Protein AF-A0AAE3GHF3-F1 (afdb_monomer)

Radius of gyration: 21.26 Å; Cα contacts (8 Å, |Δi|>4): 249; chains: 1; bounding box: 45×32×78 Å

Secondary structure (DSSP, 8-state):
--TTTHHHHHHHHHHHHHHHHHHHHHHHHHHHHHHHHHHHHHHTS-EE-SSSS-EE----S-HHHHHHHHHHHHHHHHHT-PEESSTTTPEEPHHHHHHHHHHHHHHHHHHHHHHHHHHHHHH--GGG-SSGGGTTHHHHHHHHTHHHHHHHHHHHHHHHTTTTSBHHHHHHHHHHHHHHHHHHHHHHIIIIIHHHHHSPP-

Structure (mmCIF, N/CA/C/O backbone):
data_AF-A0AAE3GHF3-F1
#
_entry.id   AF-A0AAE3GHF3-F1
#
loop_
_atom_site.group_PDB
_atom_site.id
_atom_site.type_symbol
_atom_site.label_atom_id
_atom_site.label_alt_id
_atom_site.label_comp_id
_atom_site.label_asym_id
_atom_site.label_entity_id
_atom_site.label_seq_id
_atom_site.pdbx_PDB_ins_code
_atom_site.Cartn_x
_atom_site.Cartn_y
_atom_site.Cartn_z
_atom_site.occupancy
_atom_site.B_iso_or_equiv
_atom_site.auth_seq_id
_atom_site.auth_comp_id
_atom_site.auth_asym_id
_atom_site.auth_atom_id
_atom_site.pdbx_PDB_model_num
ATOM 1 N N . MET A 1 1 ? -22.551 18.401 48.969 1.00 53.94 1 MET A N 1
ATOM 2 C CA . MET A 1 1 ? -22.111 17.123 48.355 1.00 53.94 1 MET A CA 1
ATOM 3 C C . MET A 1 1 ? -21.958 17.214 46.821 1.00 53.94 1 MET A C 1
ATOM 5 O O . MET A 1 1 ? -22.184 16.231 46.135 1.00 53.94 1 MET A O 1
ATOM 9 N N . ALA A 1 2 ? -21.522 18.354 46.259 1.00 55.44 2 ALA A N 1
ATOM 10 C CA . ALA A 1 2 ? -21.404 18.545 44.799 1.00 55.44 2 ALA A CA 1
ATOM 11 C C . ALA A 1 2 ? -19.957 18.475 44.251 1.00 55.44 2 ALA A C 1
ATOM 13 O O . ALA A 1 2 ? -19.754 18.500 43.043 1.00 55.44 2 ALA A O 1
ATOM 14 N N . ALA A 1 3 ? -18.943 18.355 45.116 1.00 54.97 3 ALA A N 1
ATOM 15 C CA . ALA A 1 3 ? -17.532 18.400 44.709 1.00 54.97 3 ALA A CA 1
ATOM 16 C C . ALA A 1 3 ? -16.982 17.066 44.158 1.00 54.97 3 ALA A C 1
ATOM 18 O O . ALA A 1 3 ? -15.931 17.044 43.529 1.00 54.97 3 ALA A O 1
ATOM 19 N N . GLN A 1 4 ? -17.688 15.947 44.358 1.00 54.38 4 GLN A N 1
ATOM 20 C CA . GLN A 1 4 ? -17.174 14.614 44.012 1.00 54.38 4 GLN A CA 1
ATOM 21 C C . GLN A 1 4 ? -17.437 14.210 42.547 1.00 54.38 4 GLN A C 1
ATOM 23 O O . GLN A 1 4 ? -16.812 13.282 42.043 1.00 54.38 4 GLN A O 1
ATOM 28 N N . ALA A 1 5 ? -18.305 14.937 41.832 1.00 56.41 5 ALA A N 1
ATOM 29 C CA . ALA A 1 5 ? -18.618 14.668 40.426 1.00 56.41 5 ALA A CA 1
ATOM 30 C C . ALA A 1 5 ? -17.627 15.313 39.434 1.00 56.41 5 ALA A C 1
ATOM 32 O O . ALA A 1 5 ? -17.474 14.819 38.318 1.00 56.41 5 ALA A O 1
ATOM 33 N N . SER A 1 6 ? -16.913 16.381 39.821 1.00 58.34 6 SER A N 1
ATOM 34 C CA . SER A 1 6 ? -16.031 17.114 38.893 1.00 58.34 6 SER A CA 1
ATOM 35 C C . SER A 1 6 ? -14.744 16.342 38.562 1.00 58.34 6 SER A C 1
ATOM 37 O O . SER A 1 6 ? -14.285 16.372 37.423 1.00 58.34 6 SER A O 1
ATOM 39 N N . GLY A 1 7 ? -14.201 15.576 39.515 1.00 63.84 7 GLY A N 1
ATOM 40 C CA . GLY A 1 7 ? -12.946 14.842 39.319 1.00 63.84 7 GLY A CA 1
ATOM 41 C C . GLY A 1 7 ? -13.041 13.687 38.316 1.00 63.84 7 GLY A C 1
ATOM 42 O O . GLY A 1 7 ? -12.056 13.359 37.658 1.00 63.84 7 GLY A O 1
ATOM 43 N N . HIS A 1 8 ? -14.220 13.079 38.146 1.00 65.31 8 HIS A N 1
ATOM 44 C CA . HIS A 1 8 ? -14.377 11.922 37.258 1.00 65.31 8 HIS A CA 1
ATOM 45 C C . HIS A 1 8 ? -14.403 12.323 35.771 1.00 65.31 8 HIS A C 1
ATOM 47 O O . HIS A 1 8 ? -13.855 11.616 34.925 1.00 65.31 8 HIS A O 1
ATOM 53 N N . HIS A 1 9 ? -14.953 13.499 35.451 1.00 68.75 9 HIS A N 1
ATOM 54 C CA . HIS A 1 9 ? -14.973 14.032 34.085 1.00 68.75 9 HIS A CA 1
ATOM 55 C C . HIS A 1 9 ? -13.573 14.415 33.573 1.00 68.75 9 HIS A C 1
ATOM 57 O O . HIS A 1 9 ? -13.264 14.182 32.400 1.00 68.75 9 HIS A O 1
ATOM 63 N N . ASP A 1 10 ? -12.702 14.919 34.449 1.00 76.56 10 ASP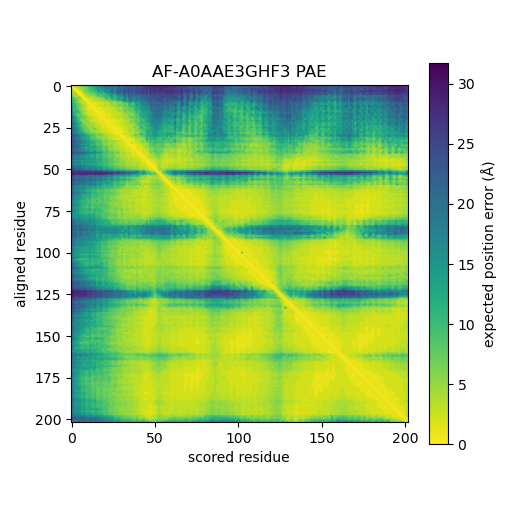 A N 1
ATOM 64 C CA . ASP A 1 10 ? -11.327 15.294 34.096 1.00 76.56 10 ASP A CA 1
ATOM 65 C C . ASP A 1 10 ? -10.415 14.092 33.836 1.00 76.56 10 ASP A C 1
ATOM 67 O O . ASP A 1 10 ? -9.532 14.139 32.976 1.00 76.56 10 ASP A O 1
ATOM 71 N N . VAL A 1 11 ? -10.629 12.982 34.542 1.00 76.88 11 VAL A N 1
ATOM 72 C CA . VAL A 1 11 ? -9.850 11.755 34.326 1.00 76.88 11 VAL A CA 1
ATOM 73 C C . VAL A 1 11 ? -10.224 11.113 32.988 1.00 76.88 11 VAL A C 1
ATOM 75 O O . VAL A 1 11 ? -9.344 10.752 32.203 1.00 76.88 11 VAL A O 1
ATOM 78 N N . VAL A 1 12 ? -11.520 11.042 32.672 1.00 74.94 12 VAL A N 1
ATOM 79 C CA . VAL A 1 12 ? -12.013 10.470 31.409 1.00 74.94 12 VAL A CA 1
ATOM 80 C C . VAL A 1 12 ? -11.554 11.294 30.199 1.00 74.94 12 VAL A C 1
ATOM 82 O O . VAL A 1 12 ? -11.167 10.722 29.176 1.00 74.94 12 VAL A O 1
ATOM 85 N N . SER A 1 13 ? -11.533 12.627 30.302 1.00 76.12 13 SER A N 1
ATOM 86 C CA . SER A 1 13 ? -11.075 13.501 29.214 1.00 76.12 13 SER A CA 1
ATOM 87 C C . SER A 1 13 ? -9.567 13.368 28.953 1.00 76.12 13 SER A C 1
ATOM 89 O O . SER A 1 13 ? -9.154 13.264 27.792 1.00 76.12 13 SER A O 1
ATOM 91 N N . LYS A 1 14 ? -8.743 13.272 30.007 1.00 80.94 14 LYS A N 1
ATOM 92 C CA . LYS A 1 14 ? -7.293 13.040 29.896 1.00 80.94 14 LYS A CA 1
ATOM 93 C C . LYS A 1 14 ? -6.974 11.688 29.266 1.00 80.94 14 LYS A C 1
ATOM 95 O O . LYS A 1 14 ? -6.175 11.642 28.334 1.00 80.94 14 LYS A O 1
ATOM 100 N N . ILE A 1 15 ? -7.637 10.613 29.700 1.00 78.38 15 ILE A N 1
ATOM 101 C CA . ILE A 1 15 ? -7.447 9.267 29.131 1.00 78.38 15 ILE A CA 1
ATOM 102 C C . ILE A 1 15 ? -7.780 9.264 27.637 1.00 78.38 15 ILE A C 1
ATOM 104 O O . ILE A 1 15 ? -7.015 8.742 26.826 1.00 78.38 15 ILE A O 1
ATOM 108 N N . ARG A 1 16 ? -8.884 9.907 27.243 1.00 74.25 16 ARG A N 1
ATOM 109 C CA . ARG A 1 16 ? -9.307 9.981 25.840 1.00 74.25 16 ARG A CA 1
ATOM 110 C C . ARG A 1 16 ? -8.329 10.783 24.977 1.00 74.25 16 ARG A C 1
ATOM 112 O O . ARG A 1 16 ? -8.068 10.398 23.839 1.00 74.25 16 ARG A O 1
ATOM 119 N N . ARG A 1 17 ? -7.753 11.860 25.521 1.00 76.69 17 ARG A N 1
ATOM 120 C CA . ARG A 1 17 ? -6.735 12.676 24.842 1.00 76.69 17 ARG A CA 1
ATOM 121 C C . ARG A 1 17 ? -5.426 11.908 24.656 1.00 76.69 17 ARG A C 1
ATOM 123 O O . ARG A 1 17 ? -4.886 11.911 23.556 1.00 76.69 17 ARG A O 1
ATOM 130 N N . VAL A 1 18 ? -4.959 11.210 25.693 1.00 76.62 18 VAL A N 1
ATOM 131 C CA . VAL A 1 18 ? -3.749 10.374 25.631 1.00 76.62 18 VAL A CA 1
ATOM 132 C C . VAL A 1 18 ? -3.930 9.231 24.638 1.00 76.62 18 VAL A C 1
ATOM 134 O O . VAL A 1 18 ? -3.071 9.040 23.785 1.00 76.62 18 VAL A O 1
ATOM 137 N N . ALA A 1 19 ? -5.071 8.536 24.670 1.00 70.25 19 ALA A N 1
ATOM 138 C CA . ALA A 1 19 ? -5.389 7.490 23.702 1.00 70.25 19 ALA A CA 1
ATOM 139 C C . ALA A 1 19 ? -5.415 8.028 22.260 1.00 70.25 19 ALA A C 1
ATOM 141 O O . ALA A 1 19 ? -4.881 7.385 21.363 1.00 70.25 19 ALA A O 1
ATOM 142 N N . GLY A 1 20 ? -5.970 9.224 22.036 1.00 65.56 20 GLY A N 1
ATOM 143 C CA . GLY A 1 20 ? -5.960 9.878 20.725 1.00 65.56 20 GLY A CA 1
ATOM 144 C C . GLY A 1 20 ? -4.551 10.199 20.218 1.00 65.56 20 GLY A C 1
ATOM 145 O O . GLY A 1 20 ? -4.243 9.916 19.063 1.00 65.56 20 GLY A O 1
ATOM 146 N N . VAL A 1 21 ? -3.678 10.731 21.081 1.00 72.06 21 VAL A N 1
ATOM 147 C CA . VAL A 1 21 ? -2.271 11.012 20.740 1.00 72.06 21 VAL A CA 1
ATOM 148 C C . VAL A 1 21 ? -1.509 9.721 20.450 1.00 72.06 21 VAL A C 1
ATOM 150 O O . VAL A 1 21 ? -0.807 9.650 19.449 1.00 72.06 21 VAL A O 1
ATOM 153 N N . LEU A 1 22 ? -1.686 8.683 21.269 1.00 69.38 22 LEU A N 1
ATOM 154 C CA . LEU A 1 22 ? -1.046 7.380 21.071 1.00 69.38 22 LEU A CA 1
ATOM 155 C C . LEU A 1 22 ? -1.469 6.740 19.751 1.00 69.38 22 LEU A C 1
ATOM 157 O O . LEU A 1 22 ? -0.625 6.272 18.998 1.00 69.38 22 LEU A O 1
ATOM 161 N N . VAL A 1 23 ? -2.761 6.778 19.433 1.00 65.06 23 VAL A N 1
ATOM 162 C CA . VAL A 1 23 ? -3.279 6.296 18.150 1.00 65.06 23 VAL A CA 1
ATOM 163 C C . VAL A 1 23 ? -2.735 7.126 16.985 1.00 65.06 23 VAL A C 1
ATOM 165 O O . VAL A 1 23 ? -2.374 6.556 15.962 1.00 65.06 23 VAL A O 1
ATOM 168 N N . GLY A 1 24 ? -2.624 8.449 17.136 1.00 60.19 24 GLY A N 1
ATOM 169 C CA . GLY A 1 24 ? -2.013 9.324 16.133 1.00 60.19 24 GLY A CA 1
ATOM 170 C C . GLY A 1 24 ? -0.534 9.007 15.895 1.00 60.19 24 GLY A C 1
ATOM 171 O O . GLY A 1 24 ? -0.109 8.895 14.751 1.00 60.19 24 GLY A O 1
ATOM 172 N N . VAL A 1 25 ? 0.240 8.784 16.959 1.00 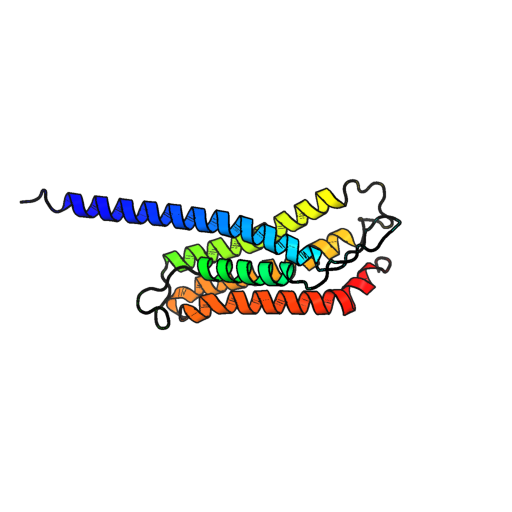68.00 25 VAL A N 1
ATOM 173 C CA . VAL A 1 25 ? 1.651 8.378 16.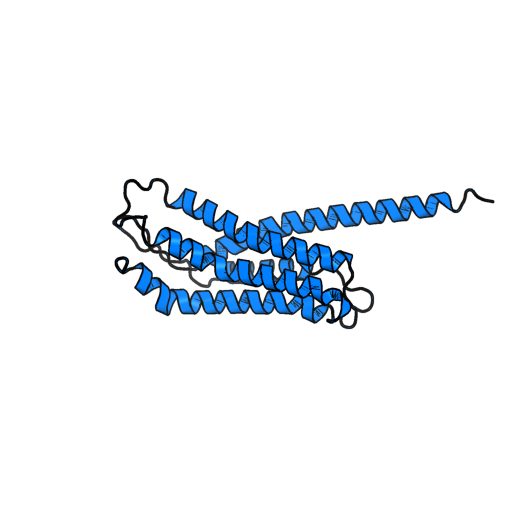871 1.00 68.00 25 VAL A CA 1
ATOM 174 C C . VAL A 1 25 ? 1.779 6.992 16.245 1.00 68.00 25 VAL A C 1
ATOM 176 O O . VAL A 1 25 ? 2.592 6.815 15.347 1.00 68.00 25 VAL A O 1
ATOM 179 N N . ILE A 1 26 ? 0.952 6.025 16.649 1.00 64.62 26 ILE A N 1
ATOM 180 C CA . ILE A 1 26 ? 0.922 4.683 16.049 1.00 64.62 26 ILE A CA 1
ATOM 181 C C . ILE A 1 26 ? 0.549 4.764 14.568 1.00 64.62 26 ILE A C 1
ATOM 183 O O . ILE A 1 26 ? 1.126 4.039 13.766 1.00 64.62 26 ILE A O 1
ATOM 187 N N . ALA A 1 27 ? -0.360 5.662 14.183 1.00 62.00 27 ALA A N 1
ATOM 188 C CA . ALA A 1 27 ? -0.676 5.904 12.784 1.00 62.00 27 ALA A CA 1
ATOM 189 C C . ALA A 1 27 ? 0.539 6.478 12.043 1.00 62.00 27 ALA A C 1
ATOM 191 O O . ALA A 1 27 ? 0.936 5.911 11.038 1.00 62.00 27 ALA A O 1
ATOM 192 N N . VAL A 1 28 ? 1.189 7.533 12.546 1.00 66.62 28 VAL A N 1
ATOM 193 C CA . VAL A 1 28 ? 2.374 8.141 11.905 1.00 66.62 28 VAL A CA 1
ATOM 194 C C . VAL A 1 28 ? 3.540 7.151 11.795 1.00 66.62 28 VAL A C 1
ATOM 196 O O . VAL A 1 28 ? 4.146 7.024 10.733 1.00 66.62 28 VAL A O 1
ATOM 199 N N . VAL A 1 29 ? 3.831 6.405 12.860 1.00 70.12 29 VAL A N 1
ATOM 200 C CA . VAL A 1 29 ? 4.866 5.361 12.864 1.00 70.12 29 VAL A CA 1
ATOM 201 C C . VAL A 1 29 ? 4.473 4.222 11.927 1.00 70.12 29 VAL A C 1
ATOM 203 O O . VAL A 1 29 ? 5.284 3.792 11.112 1.00 70.12 29 VAL A O 1
ATOM 206 N N . GLY A 1 30 ? 3.217 3.780 11.972 1.00 65.62 30 GLY A N 1
ATOM 207 C CA . GLY A 1 30 ? 2.669 2.780 11.061 1.00 65.62 30 GLY A CA 1
ATOM 208 C C . GLY A 1 30 ? 2.760 3.210 9.597 1.00 65.62 30 GLY A C 1
ATOM 209 O O . GLY A 1 30 ? 3.026 2.381 8.735 1.00 65.62 30 GLY A O 1
ATOM 210 N N . LEU A 1 31 ? 2.626 4.503 9.312 1.00 65.06 31 LEU A N 1
ATOM 211 C CA . LEU A 1 31 ? 2.738 5.080 7.974 1.00 65.06 31 LEU A CA 1
ATOM 212 C C . LEU A 1 31 ? 4.181 5.165 7.476 1.00 65.06 31 LEU A C 1
ATOM 214 O O . LEU A 1 31 ? 4.440 4.851 6.317 1.00 65.06 31 LEU A O 1
ATOM 218 N N . LEU A 1 32 ? 5.136 5.499 8.345 1.00 69.94 32 LEU A N 1
ATOM 219 C CA . LEU A 1 32 ? 6.562 5.389 8.017 1.00 69.94 32 LEU A CA 1
ATOM 220 C C . LEU A 1 32 ? 6.949 3.937 7.720 1.00 69.94 32 LEU A C 1
ATOM 222 O O . LEU A 1 32 ? 7.642 3.652 6.744 1.00 69.94 32 LEU A O 1
ATOM 226 N N . VAL A 1 33 ? 6.438 3.010 8.528 1.00 72.88 33 VAL A N 1
ATOM 227 C CA . VAL A 1 33 ? 6.622 1.571 8.340 1.00 72.88 33 VAL A CA 1
ATOM 228 C C . VAL A 1 33 ? 5.969 1.090 7.037 1.00 72.88 33 VAL A C 1
ATOM 230 O O . VAL A 1 33 ? 6.590 0.327 6.301 1.00 72.88 33 VAL A O 1
ATOM 233 N N . PHE A 1 34 ? 4.768 1.576 6.704 1.00 71.00 34 PHE A N 1
ATOM 234 C CA . PHE A 1 34 ? 4.101 1.323 5.421 1.00 71.00 34 PHE A CA 1
ATOM 235 C C . PHE A 1 34 ? 4.967 1.797 4.252 1.00 71.00 34 PHE A C 1
ATOM 237 O O . PHE A 1 34 ? 5.092 1.110 3.245 1.00 71.00 34 PHE A O 1
ATOM 244 N N . GLY A 1 35 ? 5.610 2.952 4.398 1.00 71.12 35 GLY A N 1
ATOM 245 C CA . GLY A 1 35 ? 6.535 3.479 3.412 1.00 71.12 35 GLY A CA 1
ATOM 246 C C . GLY A 1 35 ? 7.740 2.622 3.142 1.00 71.12 35 GLY A C 1
ATOM 247 O O . GLY A 1 35 ? 8.000 2.282 1.994 1.00 71.12 35 GLY A O 1
ATOM 248 N N . LEU A 1 36 ? 8.452 2.262 4.202 1.00 74.19 36 LEU A N 1
ATOM 249 C CA . LEU A 1 36 ? 9.617 1.389 4.113 1.00 74.19 36 LEU A CA 1
ATOM 250 C C . LEU A 1 36 ? 9.243 0.020 3.542 1.00 74.19 36 LEU A C 1
ATOM 252 O O . LEU A 1 36 ? 9.970 -0.526 2.716 1.00 74.19 36 LEU A O 1
ATOM 256 N N . ALA A 1 37 ? 8.081 -0.507 3.925 1.00 72.56 37 ALA A N 1
ATOM 257 C CA . ALA A 1 37 ? 7.572 -1.742 3.360 1.00 72.56 37 ALA A CA 1
ATOM 258 C C . ALA A 1 37 ? 7.212 -1.591 1.875 1.00 72.56 37 ALA A C 1
ATOM 260 O O . ALA A 1 37 ? 7.597 -2.434 1.076 1.00 72.56 37 ALA A O 1
ATOM 261 N N . SER A 1 38 ? 6.547 -0.501 1.482 1.00 72.88 38 SER A N 1
ATOM 262 C CA . SER A 1 38 ? 6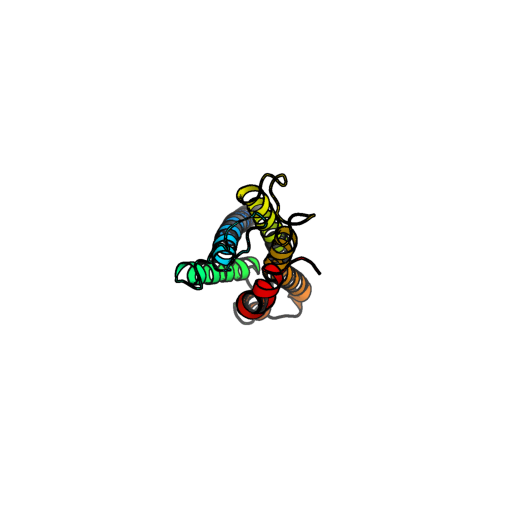.232 -0.183 0.082 1.00 72.88 38 SER A CA 1
ATOM 263 C C . SER A 1 38 ? 7.496 -0.066 -0.773 1.00 72.88 38 SER A C 1
ATOM 265 O O . SER A 1 38 ? 7.547 -0.602 -1.875 1.00 72.88 38 SER A O 1
ATOM 267 N N . LEU A 1 39 ? 8.557 0.536 -0.232 1.00 78.19 39 LEU A N 1
ATOM 268 C CA . LEU A 1 39 ? 9.871 0.582 -0.871 1.00 78.19 39 LEU A CA 1
ATOM 269 C C . LEU A 1 39 ? 10.454 -0.819 -1.098 1.00 78.19 39 LEU A C 1
ATOM 271 O O . LEU A 1 39 ? 10.874 -1.125 -2.212 1.00 78.19 39 LEU A O 1
ATOM 275 N N . GLY A 1 40 ? 10.422 -1.684 -0.079 1.00 78.75 40 GLY A N 1
ATOM 276 C CA . GLY A 1 40 ? 10.857 -3.081 -0.206 1.00 78.75 40 GLY A CA 1
ATOM 277 C C . GLY A 1 40 ? 10.002 -3.904 -1.181 1.00 78.75 40 GLY A C 1
ATOM 278 O O . GLY A 1 40 ? 10.490 -4.827 -1.829 1.00 78.75 40 GLY A O 1
ATOM 279 N N . LEU A 1 41 ? 8.721 -3.564 -1.325 1.00 77.56 41 LEU A N 1
ATOM 280 C CA . LEU A 1 41 ? 7.830 -4.189 -2.304 1.00 77.56 41 LEU A CA 1
ATOM 281 C C . LEU A 1 41 ? 8.158 -3.732 -3.731 1.00 77.56 41 LEU A C 1
ATOM 283 O O . LEU A 1 41 ? 8.187 -4.557 -4.643 1.00 77.56 41 LEU A O 1
ATOM 287 N N . GLN A 1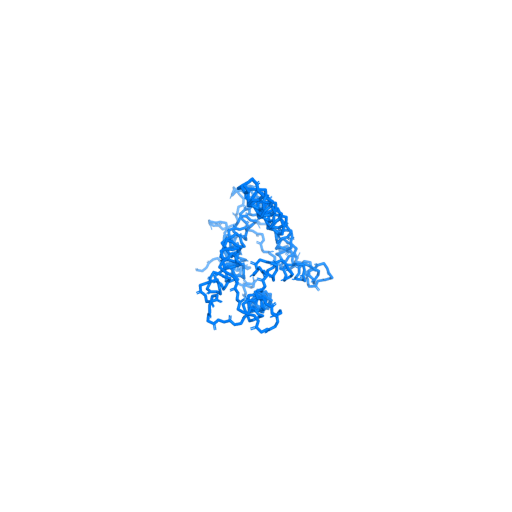 42 ? 8.441 -2.442 -3.928 1.00 81.75 42 GLN A N 1
ATOM 288 C CA . GLN A 1 42 ? 8.812 -1.888 -5.233 1.00 81.75 42 GLN A CA 1
ATOM 289 C C . GLN A 1 42 ? 10.194 -2.361 -5.702 1.00 81.75 42 GLN A C 1
ATOM 291 O O . GLN A 1 42 ? 10.382 -2.564 -6.901 1.00 81.75 42 GLN A O 1
ATOM 296 N N . SER A 1 43 ? 11.138 -2.599 -4.785 1.00 84.56 43 SER A N 1
ATOM 297 C CA . SER A 1 43 ? 12.469 -3.124 -5.123 1.00 84.56 43 SER A CA 1
ATOM 298 C C . SER A 1 43 ? 12.449 -4.572 -5.625 1.00 84.56 43 SER A C 1
ATOM 300 O O . SER A 1 43 ? 13.383 -5.004 -6.298 1.00 84.56 43 SER A O 1
ATOM 302 N N . ALA A 1 44 ? 11.388 -5.329 -5.324 1.00 87.81 44 ALA A N 1
ATOM 303 C CA . ALA A 1 44 ? 11.228 -6.697 -5.814 1.00 87.81 44 ALA A CA 1
ATOM 304 C C . ALA A 1 44 ? 10.857 -6.762 -7.304 1.00 87.81 44 ALA A C 1
ATOM 306 O O . ALA A 1 44 ? 11.087 -7.789 -7.949 1.00 87.81 44 ALA A O 1
ATOM 307 N N . LEU A 1 45 ? 10.289 -5.686 -7.855 1.00 89.88 45 LEU A N 1
ATOM 308 C CA . LEU A 1 45 ? 9.926 -5.600 -9.266 1.00 89.88 45 LEU A CA 1
ATOM 309 C C . LEU A 1 45 ? 11.161 -5.230 -10.103 1.00 89.88 45 LEU A C 1
ATOM 311 O O . LEU A 1 45 ? 11.943 -4.384 -9.680 1.00 89.88 45 LEU A O 1
ATOM 315 N N . PRO A 1 46 ? 11.369 -5.840 -11.282 1.00 91.12 46 PRO A N 1
ATOM 316 C CA . PRO A 1 46 ? 12.379 -5.371 -12.226 1.00 91.12 46 PRO A CA 1
ATOM 317 C C . PRO A 1 46 ? 11.935 -4.052 -12.870 1.00 91.12 46 PRO A C 1
ATOM 319 O O . PRO A 1 46 ? 10.773 -3.921 -13.252 1.00 91.12 46 PRO A O 1
ATOM 322 N N . TRP A 1 47 ? 12.862 -3.113 -13.050 1.00 89.50 47 TRP A N 1
ATOM 323 C CA . TRP A 1 47 ? 12.588 -1.801 -13.648 1.00 89.50 47 TRP A CA 1
ATOM 324 C C . TRP A 1 47 ? 13.424 -1.585 -14.909 1.00 89.50 47 TRP A C 1
ATOM 326 O O . TRP A 1 47 ? 14.563 -2.048 -15.008 1.00 89.50 47 TRP A O 1
ATOM 336 N N . VAL A 1 48 ? 12.861 -0.869 -15.878 1.00 89.88 48 VAL A N 1
ATOM 337 C CA . VAL A 1 48 ? 13.575 -0.422 -17.081 1.00 89.88 48 VAL A CA 1
ATOM 338 C C . VAL A 1 48 ? 14.069 1.001 -16.845 1.00 89.88 48 VAL A C 1
ATOM 340 O O . VAL A 1 48 ? 13.258 1.893 -16.582 1.00 89.88 48 VAL A O 1
ATOM 343 N N . ASP A 1 49 ? 15.385 1.208 -16.919 1.00 87.88 49 ASP A N 1
ATOM 344 C CA . ASP A 1 49 ? 15.972 2.547 -16.883 1.00 87.88 49 ASP A CA 1
ATOM 345 C C . ASP A 1 49 ? 15.688 3.255 -18.226 1.00 87.88 49 ASP A C 1
ATOM 347 O O . ASP A 1 49 ? 15.972 2.680 -19.280 1.00 87.88 49 ASP A O 1
ATOM 351 N N . PRO A 1 50 ? 15.111 4.473 -18.231 1.00 84.44 50 PRO A N 1
ATOM 352 C CA . PRO A 1 50 ? 14.867 5.240 -19.455 1.00 84.44 50 PRO A CA 1
ATOM 353 C C . PRO A 1 50 ? 16.155 5.734 -20.143 1.00 84.44 50 PRO A C 1
ATOM 355 O O . PRO A 1 50 ? 16.090 6.260 -21.257 1.00 84.44 50 PRO A O 1
ATOM 358 N N . ARG A 1 51 ? 17.324 5.620 -19.500 1.00 85.69 51 ARG A N 1
ATOM 359 C CA . ARG A 1 51 ? 18.629 6.014 -20.054 1.00 85.69 51 ARG A CA 1
ATOM 360 C C . ARG A 1 51 ? 19.211 4.924 -20.962 1.00 85.69 51 ARG A C 1
ATOM 362 O O . ARG A 1 51 ? 18.862 3.749 -20.830 1.00 85.69 51 ARG A O 1
ATOM 369 N N . PRO A 1 52 ? 20.143 5.268 -21.872 1.00 71.75 52 PRO A N 1
ATOM 370 C CA . PRO A 1 52 ? 20.818 4.303 -22.735 1.00 71.75 52 PRO A CA 1
ATOM 371 C C . PRO A 1 52 ? 21.791 3.421 -21.935 1.00 71.75 52 PRO A C 1
ATOM 373 O O . PRO A 1 52 ? 22.999 3.639 -21.976 1.00 71.75 52 PRO A O 1
ATOM 376 N N . ARG A 1 53 ? 21.244 2.442 -21.199 1.00 59.66 53 ARG A N 1
ATOM 377 C CA . ARG A 1 53 ? 21.810 1.171 -20.701 1.00 59.66 53 ARG A CA 1
ATOM 378 C C . ARG A 1 53 ? 21.144 0.769 -19.373 1.00 59.66 53 ARG A C 1
ATOM 380 O O . ARG A 1 53 ? 21.172 1.519 -18.410 1.00 59.66 53 ARG A O 1
ATOM 387 N N . HIS A 1 54 ? 20.730 -0.503 -19.350 1.00 65.88 54 HIS A N 1
ATOM 388 C CA . HIS A 1 54 ? 20.467 -1.389 -18.202 1.00 65.88 54 HIS A CA 1
ATOM 389 C C . HIS A 1 54 ? 19.022 -1.483 -17.693 1.00 65.88 54 HIS A C 1
ATOM 391 O O . HIS A 1 54 ? 18.442 -0.569 -17.123 1.00 65.88 54 HIS A O 1
ATOM 397 N N . ARG A 1 55 ? 18.483 -2.700 -17.824 1.00 70.50 55 ARG A N 1
ATOM 398 C CA . ARG A 1 55 ? 17.413 -3.204 -16.968 1.00 70.50 55 ARG A CA 1
ATOM 399 C C . ARG A 1 55 ? 17.970 -3.341 -15.555 1.00 70.50 55 ARG A C 1
ATOM 401 O O . ARG A 1 55 ? 19.009 -3.973 -15.361 1.00 70.50 55 ARG A O 1
ATOM 408 N N . VAL A 1 56 ? 17.275 -2.778 -14.580 1.00 78.50 56 VAL A N 1
ATOM 409 C CA . VAL A 1 56 ? 17.583 -2.983 -13.168 1.00 78.50 56 VAL A CA 1
ATOM 410 C C . VAL A 1 56 ? 16.855 -4.247 -12.731 1.00 78.50 56 VAL A C 1
ATOM 412 O O . VAL A 1 56 ? 15.622 -4.306 -12.717 1.00 78.50 56 VAL A O 1
ATOM 415 N N . SER A 1 57 ? 17.623 -5.291 -12.424 1.00 81.06 57 SER A N 1
ATOM 416 C CA . SER A 1 57 ? 17.072 -6.526 -11.871 1.00 81.06 57 SER A CA 1
ATOM 417 C C . SER A 1 57 ? 16.402 -6.233 -10.531 1.00 81.06 57 SER A C 1
ATOM 419 O O . SER A 1 57 ? 17.014 -5.635 -9.648 1.00 81.06 57 SER A O 1
ATOM 421 N N . GLY A 1 58 ? 15.149 -6.663 -10.381 1.00 81.31 58 GLY A N 1
ATOM 422 C CA . GLY A 1 58 ? 14.480 -6.645 -9.084 1.00 81.31 58 GLY A CA 1
ATOM 423 C C . GLY A 1 58 ? 15.109 -7.672 -8.143 1.00 81.31 58 GLY A C 1
ATOM 424 O O . GLY A 1 58 ? 15.637 -8.690 -8.597 1.00 81.31 58 GLY A O 1
ATOM 425 N N . SER A 1 59 ? 15.020 -7.439 -6.834 1.00 84.12 59 SER A N 1
ATOM 426 C CA . SER A 1 59 ? 15.514 -8.377 -5.812 1.00 84.12 59 SER A CA 1
ATOM 427 C C . SER A 1 59 ? 14.725 -9.694 -5.758 1.00 84.12 59 SER A C 1
ATOM 429 O O . SER A 1 59 ? 15.164 -10.652 -5.127 1.00 84.12 59 SER A O 1
ATOM 431 N N . GLY A 1 60 ? 13.567 -9.757 -6.426 1.00 86.12 60 GLY A N 1
ATOM 432 C CA . GLY A 1 60 ? 12.650 -10.892 -6.375 1.00 86.12 60 GLY A CA 1
ATOM 433 C C . GLY A 1 60 ? 11.840 -10.957 -5.075 1.00 86.12 60 GLY A C 1
ATOM 434 O O . GLY A 1 60 ? 11.910 -10.068 -4.226 1.00 86.12 60 GLY A O 1
ATOM 435 N N . LEU A 1 61 ? 11.028 -12.011 -4.944 1.00 87.94 61 LEU A N 1
ATOM 436 C CA . LEU A 1 61 ? 10.214 -12.276 -3.754 1.00 87.94 61 LEU A CA 1
ATOM 437 C C . LEU A 1 61 ? 11.059 -13.003 -2.701 1.00 87.94 61 LEU A C 1
ATOM 439 O O . LEU A 1 61 ? 11.125 -14.232 -2.681 1.00 87.94 61 LEU A O 1
ATOM 443 N N . ASP A 1 62 ? 11.727 -12.243 -1.843 1.00 90.31 62 ASP A N 1
ATOM 444 C CA . ASP A 1 62 ? 12.601 -12.768 -0.797 1.00 90.31 62 ASP A CA 1
ATOM 445 C C . ASP A 1 62 ? 11.962 -12.704 0.608 1.00 90.31 62 ASP A C 1
ATOM 447 O O . ASP A 1 62 ? 10.787 -12.367 0.804 1.00 90.31 62 ASP A O 1
ATOM 451 N N . ARG A 1 63 ? 12.752 -13.048 1.633 1.00 90.19 63 ARG A N 1
ATOM 452 C CA . ARG A 1 63 ? 12.312 -12.991 3.035 1.00 90.19 63 ARG A CA 1
ATOM 453 C C . ARG A 1 63 ? 11.981 -11.564 3.481 1.00 90.19 63 ARG A C 1
ATOM 455 O O . ARG A 1 63 ? 11.081 -11.382 4.303 1.00 90.19 63 ARG A O 1
ATOM 462 N N . GLN A 1 64 ? 12.701 -10.567 2.970 1.00 87.00 64 GLN A N 1
ATOM 463 C CA . GLN A 1 64 ? 12.476 -9.167 3.312 1.00 87.00 64 GLN A CA 1
ATOM 464 C C . GLN A 1 64 ? 11.144 -8.677 2.738 1.00 87.00 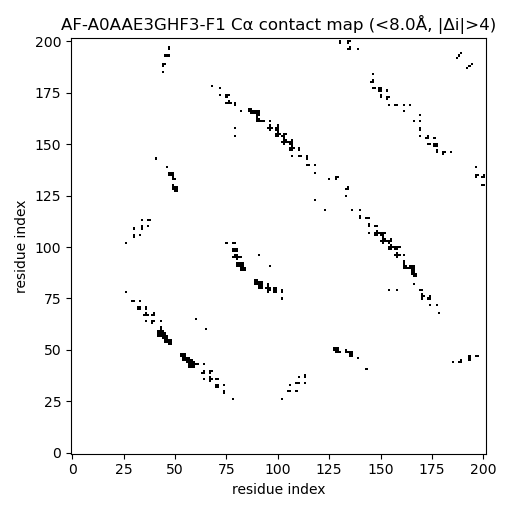64 GLN A C 1
ATOM 466 O O . GLN A 1 64 ? 10.380 -8.029 3.455 1.00 87.00 64 GLN A O 1
ATOM 471 N N . TRP A 1 65 ? 10.815 -9.054 1.503 1.00 88.69 65 TRP A N 1
ATOM 472 C CA . TRP A 1 65 ? 9.522 -8.792 0.877 1.00 88.69 65 TRP A CA 1
ATOM 473 C C . TRP A 1 65 ? 8.375 -9.386 1.699 1.00 88.69 65 TRP A C 1
ATOM 475 O O . TRP A 1 65 ? 7.430 -8.676 2.050 1.00 88.69 65 TRP A O 1
ATOM 485 N N . ALA A 1 66 ? 8.487 -10.657 2.100 1.00 90.75 66 ALA A N 1
ATOM 486 C CA . ALA A 1 66 ? 7.474 -11.314 2.928 1.00 90.75 66 ALA A CA 1
ATOM 487 C C . ALA A 1 66 ? 7.277 -10.595 4.275 1.00 90.75 66 ALA A C 1
ATOM 489 O O . ALA A 1 66 ? 6.144 -10.381 4.712 1.00 90.75 66 ALA A O 1
ATOM 490 N N . TRP A 1 67 ? 8.369 -10.159 4.910 1.00 89.69 67 TRP A N 1
ATOM 491 C CA . TRP A 1 67 ? 8.306 -9.364 6.136 1.00 89.69 67 TRP A CA 1
ATOM 492 C C . TRP A 1 67 ? 7.596 -8.022 5.917 1.00 89.69 67 TRP A C 1
ATOM 494 O O . TRP A 1 67 ? 6.721 -7.656 6.702 1.00 89.69 67 TRP A O 1
ATOM 504 N N . CYS A 1 68 ? 7.895 -7.326 4.818 1.00 88.69 68 CYS A N 1
ATOM 505 C CA . CYS A 1 68 ? 7.235 -6.073 4.450 1.00 88.69 68 CYS A CA 1
ATOM 506 C C . CYS A 1 68 ? 5.720 -6.256 4.265 1.00 88.69 68 CYS A C 1
ATOM 508 O O . CYS A 1 68 ? 4.941 -5.441 4.768 1.00 88.69 68 CYS A O 1
ATOM 510 N N . VAL A 1 69 ? 5.283 -7.344 3.617 1.00 90.12 69 VAL A N 1
ATOM 511 C CA . VAL A 1 69 ? 3.855 -7.681 3.467 1.00 90.12 69 VAL A CA 1
ATOM 512 C C . VAL A 1 69 ? 3.188 -7.893 4.822 1.00 90.12 69 VAL A C 1
ATOM 514 O O . VAL A 1 69 ? 2.119 -7.329 5.068 1.00 90.12 69 VAL A O 1
ATOM 517 N N . VAL A 1 70 ? 3.804 -8.676 5.712 1.00 92.12 70 VAL A N 1
ATOM 518 C CA . VAL A 1 70 ? 3.254 -8.972 7.046 1.00 92.12 70 VAL A CA 1
ATOM 519 C C . VAL A 1 70 ? 3.113 -7.695 7.862 1.00 92.12 70 VAL A C 1
ATOM 521 O O . VAL A 1 70 ? 2.031 -7.404 8.371 1.00 92.12 70 VAL A O 1
ATOM 524 N N . VAL A 1 71 ? 4.179 -6.903 7.945 1.00 89.00 71 VAL A N 1
ATOM 525 C CA . VAL A 1 71 ? 4.189 -5.661 8.718 1.00 89.00 71 VAL A CA 1
ATOM 526 C C . VAL A 1 71 ? 3.149 -4.676 8.176 1.00 89.00 71 VAL A C 1
ATOM 528 O O . VAL A 1 71 ? 2.365 -4.122 8.944 1.00 89.00 71 VAL A O 1
ATOM 531 N N . THR A 1 72 ? 3.062 -4.521 6.853 1.00 87.62 72 THR A N 1
ATOM 532 C CA . THR A 1 72 ? 2.048 -3.667 6.214 1.00 87.62 72 THR A CA 1
ATOM 533 C C . THR A 1 72 ? 0.630 -4.138 6.517 1.00 87.62 72 THR A C 1
ATOM 535 O O . THR A 1 72 ? -0.238 -3.332 6.849 1.00 87.62 72 THR A O 1
ATOM 538 N N . SER A 1 73 ? 0.395 -5.447 6.457 1.00 91.62 73 SER A N 1
ATOM 539 C CA . SER A 1 73 ? -0.909 -6.046 6.749 1.00 91.62 73 SER A CA 1
ATOM 540 C C . SER A 1 73 ? -1.335 -5.788 8.194 1.00 91.62 73 SER A C 1
ATOM 542 O O . SER A 1 73 ? -2.481 -5.417 8.443 1.00 91.62 73 SER A O 1
ATOM 544 N N . VAL A 1 74 ? -0.408 -5.908 9.150 1.00 90.00 74 VAL A N 1
ATOM 545 C CA . VAL A 1 74 ? -0.657 -5.588 10.564 1.00 90.00 74 VAL A CA 1
ATOM 546 C C . VAL A 1 74 ? -0.987 -4.106 10.741 1.00 90.00 74 VAL A C 1
ATOM 548 O O . VAL A 1 74 ? -1.944 -3.782 11.443 1.00 90.00 74 VAL A O 1
ATOM 551 N N . THR A 1 75 ? -0.269 -3.205 10.067 1.00 86.94 75 THR A N 1
ATOM 552 C CA . THR A 1 75 ? -0.564 -1.764 10.091 1.00 86.94 75 THR A CA 1
ATOM 553 C C . THR A 1 75 ? -1.954 -1.455 9.532 1.00 86.94 75 THR A C 1
ATOM 555 O O . THR A 1 75 ? -2.695 -0.680 10.135 1.00 86.94 75 THR A O 1
ATOM 558 N N . ILE A 1 76 ? -2.346 -2.080 8.418 1.00 90.00 76 ILE A N 1
ATOM 559 C CA . ILE A 1 76 ? -3.683 -1.919 7.825 1.00 90.00 76 ILE A CA 1
ATOM 560 C C . ILE A 1 76 ? -4.772 -2.384 8.807 1.00 90.00 76 ILE A C 1
ATOM 562 O O . ILE A 1 76 ? -5.776 -1.691 8.987 1.00 90.00 76 ILE A O 1
ATOM 566 N N . ILE A 1 77 ? -4.564 -3.516 9.490 1.00 90.44 77 ILE A N 1
ATOM 567 C CA . ILE A 1 77 ? -5.486 -4.018 10.523 1.00 90.44 77 ILE A CA 1
ATOM 568 C C . ILE A 1 77 ? -5.566 -3.039 11.696 1.00 90.44 77 ILE A C 1
ATOM 570 O O . ILE A 1 77 ? -6.663 -2.712 12.144 1.00 90.44 77 ILE A O 1
ATOM 574 N N . ALA A 1 78 ? -4.427 -2.536 12.175 1.00 86.12 78 ALA A N 1
ATOM 575 C CA . ALA A 1 78 ? -4.384 -1.557 13.258 1.00 86.12 78 ALA A CA 1
ATOM 576 C C . ALA A 1 78 ? -5.125 -0.261 12.882 1.00 86.12 78 ALA A C 1
ATOM 578 O O . ALA A 1 78 ? -5.861 0.295 13.701 1.00 86.12 78 ALA A O 1
ATOM 579 N N . ALA A 1 79 ? -5.011 0.178 11.625 1.00 85.50 79 ALA A N 1
ATOM 580 C CA . ALA A 1 79 ? -5.719 1.342 11.102 1.00 85.50 79 ALA A CA 1
ATOM 581 C C . ALA A 1 79 ? -7.246 1.151 11.039 1.00 85.50 79 ALA A C 1
ATOM 583 O O . ALA A 1 79 ? -7.977 2.139 11.060 1.00 85.50 79 ALA A O 1
ATOM 584 N N . ALA A 1 80 ? -7.763 -0.085 11.042 1.00 86.31 80 ALA A N 1
ATOM 585 C CA . ALA A 1 80 ? -9.203 -0.344 11.157 1.00 86.31 80 ALA A CA 1
ATOM 586 C C . ALA A 1 80 ? -9.779 0.004 12.552 1.00 86.31 80 ALA A C 1
ATOM 588 O O . ALA A 1 80 ? -11.003 0.038 12.735 1.00 86.31 80 ALA A O 1
ATOM 589 N N . GLY A 1 81 ? -8.911 0.288 13.531 1.00 81.62 81 GLY A N 1
ATOM 590 C CA . GLY A 1 81 ? -9.268 0.629 14.905 1.00 81.62 81 GLY A CA 1
ATOM 591 C C . GLY A 1 81 ? -9.745 -0.574 15.720 1.00 81.62 81 GLY A C 1
ATOM 592 O O . GLY A 1 81 ? -9.790 -1.702 15.236 1.00 81.62 81 GLY A O 1
ATOM 593 N N . LEU A 1 82 ? -10.118 -0.335 16.980 1.00 81.25 82 LEU A N 1
ATOM 594 C CA . LEU A 1 82 ? -10.589 -1.389 17.884 1.00 81.25 82 LEU A CA 1
ATOM 595 C C . LEU A 1 82 ? -12.110 -1.632 17.757 1.00 81.25 82 LEU A C 1
ATOM 597 O O . LEU A 1 82 ? -12.877 -0.678 17.550 1.00 81.25 82 LEU A O 1
ATOM 601 N N . PRO A 1 83 ? -12.566 -2.889 17.910 1.00 81.88 83 PRO A N 1
ATOM 602 C CA . PRO A 1 83 ? -13.987 -3.225 17.951 1.00 81.88 83 PRO A CA 1
ATOM 603 C C . PRO A 1 83 ? -14.651 -2.705 19.235 1.00 81.88 83 PRO A C 1
ATOM 605 O O . PRO A 1 83 ? -14.016 -2.620 20.285 1.00 81.88 83 PRO A O 1
ATOM 608 N N . ILE A 1 84 ? -15.955 -2.410 19.176 1.00 76.38 84 ILE A N 1
ATOM 609 C CA . ILE A 1 84 ? -16.767 -2.189 20.382 1.00 76.38 84 ILE A CA 1
ATOM 610 C C . ILE A 1 84 ? -17.359 -3.536 20.817 1.00 76.38 84 ILE A C 1
ATOM 612 O O . ILE A 1 84 ? -18.133 -4.147 20.077 1.00 76.38 84 ILE A O 1
ATOM 616 N N . GLY A 1 85 ? -17.026 -3.990 22.028 1.00 78.06 85 GLY A N 1
ATOM 617 C CA . GLY A 1 85 ? -17.533 -5.242 22.603 1.00 78.06 85 GLY A CA 1
ATOM 618 C C . GLY A 1 85 ? -16.668 -6.460 22.262 1.00 78.06 85 GLY A C 1
ATOM 619 O O . GLY A 1 85 ? -15.443 -6.388 22.294 1.00 78.06 85 GLY A O 1
ATOM 620 N N . LYS A 1 86 ? -17.291 -7.611 21.966 1.00 77.06 86 LYS A N 1
ATOM 621 C CA . LYS A 1 86 ? -16.556 -8.850 21.644 1.00 77.06 86 LYS A CA 1
ATOM 622 C C . LYS A 1 86 ? -15.813 -8.698 20.314 1.00 77.06 86 LYS A C 1
ATOM 624 O O . LYS A 1 86 ? -16.452 -8.420 19.304 1.00 77.06 86 LYS A O 1
ATOM 629 N N . ALA A 1 87 ? -14.506 -8.967 20.293 1.00 65.12 87 ALA A N 1
ATOM 630 C CA . ALA A 1 87 ? -13.631 -8.697 19.146 1.00 65.12 87 ALA A CA 1
ATOM 631 C C . ALA A 1 87 ? -14.156 -9.205 17.785 1.00 65.12 87 ALA A C 1
ATOM 633 O O . ALA A 1 87 ? -14.061 -8.506 16.783 1.00 65.12 87 ALA A O 1
ATOM 634 N N . TRP A 1 88 ? -14.790 -10.381 17.754 1.00 70.75 88 TRP A N 1
ATOM 635 C CA . TRP A 1 88 ? -15.231 -11.037 16.513 1.00 70.75 88 TRP A CA 1
ATOM 636 C C . TRP A 1 88 ? -16.701 -10.798 16.135 1.00 70.75 88 TRP A C 1
ATOM 638 O O . TRP A 1 88 ? -17.098 -11.031 14.995 1.00 70.75 88 TRP A O 1
ATOM 648 N N . ALA A 1 89 ? -17.519 -10.318 17.072 1.00 74.38 89 ALA A N 1
ATOM 649 C CA . ALA A 1 89 ? -18.947 -10.056 16.853 1.00 74.38 89 ALA A CA 1
ATOM 650 C C . ALA A 1 89 ? -19.301 -8.563 16.950 1.00 74.38 89 ALA A C 1
ATOM 652 O O . ALA A 1 89 ? -20.415 -8.165 16.611 1.00 74.38 89 ALA A O 1
ATOM 653 N N . GLY A 1 90 ? -18.358 -7.743 17.414 1.00 76.56 90 GLY A N 1
ATOM 654 C CA . GLY A 1 90 ? -18.522 -6.317 17.622 1.00 76.56 90 GLY A CA 1
ATOM 655 C C . GLY A 1 90 ? -18.704 -5.553 16.316 1.00 76.56 90 GLY A C 1
ATOM 656 O O . GLY A 1 90 ? -18.105 -5.862 15.278 1.00 76.56 90 GLY A O 1
ATOM 657 N N . ARG A 1 91 ? -19.537 -4.514 16.390 1.00 79.50 91 ARG A N 1
ATOM 658 C 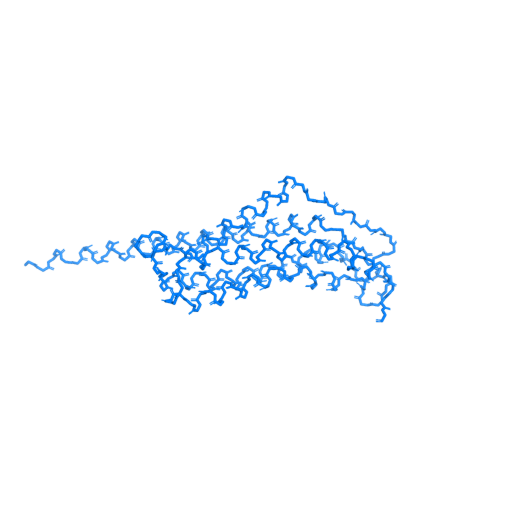CA . ARG A 1 91 ? -19.571 -3.464 15.372 1.00 79.50 91 ARG A CA 1
ATOM 659 C C . ARG A 1 91 ? -18.373 -2.540 15.571 1.00 79.50 91 ARG A C 1
ATOM 661 O O . ARG A 1 91 ? -17.804 -2.450 16.662 1.00 79.50 91 ARG A O 1
ATOM 668 N N . GLY A 1 92 ? -17.975 -1.866 14.499 1.00 75.06 92 GLY A N 1
ATOM 669 C CA . GLY A 1 92 ? -16.921 -0.869 14.603 1.00 75.06 92 GLY A CA 1
ATOM 670 C C . GLY A 1 92 ? -17.373 0.364 15.382 1.00 75.06 92 GLY A C 1
ATOM 671 O O . GLY A 1 92 ? -18.562 0.674 15.455 1.00 75.06 92 GLY A O 1
ATOM 672 N N . SER A 1 93 ? -16.405 1.086 15.937 1.00 84.50 93 SER A N 1
ATOM 673 C CA . SER A 1 93 ? -16.632 2.406 16.523 1.00 84.50 93 SER A CA 1
ATOM 674 C C . SER A 1 93 ? -16.586 3.503 15.458 1.00 84.50 93 SER A C 1
ATOM 676 O O . SER A 1 93 ? -15.867 3.379 14.466 1.00 84.50 93 SER A O 1
ATOM 678 N N . ALA A 1 94 ? -17.295 4.614 15.689 1.00 86.19 94 ALA A N 1
ATOM 679 C CA . ALA A 1 94 ? -17.177 5.809 14.849 1.00 86.19 94 ALA A CA 1
ATOM 680 C C . ALA A 1 94 ? -15.733 6.347 14.829 1.00 86.19 94 ALA A C 1
ATOM 682 O O . ALA A 1 94 ? -15.223 6.712 13.777 1.00 86.19 94 ALA A O 1
ATOM 683 N N . ALA A 1 95 ? -15.040 6.305 15.973 1.00 83.75 95 ALA A N 1
ATOM 684 C CA . ALA A 1 95 ? -13.622 6.653 16.053 1.00 83.75 95 ALA A CA 1
ATOM 685 C C . ALA A 1 95 ? -12.756 5.740 15.163 1.00 83.75 95 ALA A C 1
ATOM 687 O O . ALA A 1 95 ? -11.929 6.234 14.405 1.00 83.75 95 ALA A O 1
ATOM 688 N N . GLY A 1 96 ? -12.991 4.423 15.189 1.00 84.62 96 GLY A N 1
ATOM 689 C CA . GLY A 1 96 ? -12.315 3.467 14.308 1.00 84.62 96 GLY A CA 1
ATOM 690 C C . GLY A 1 96 ? -12.636 3.676 12.827 1.00 84.62 96 GLY A C 1
ATOM 691 O O . GLY A 1 96 ? -11.774 3.472 11.985 1.00 84.62 96 GLY A O 1
ATOM 692 N N . ALA A 1 97 ? -13.847 4.129 12.486 1.00 89.00 97 ALA A N 1
ATOM 693 C CA . ALA A 1 97 ? -14.188 4.521 11.117 1.00 89.00 97 ALA A CA 1
ATOM 694 C C . ALA A 1 97 ? -13.359 5.717 10.640 1.00 89.00 97 ALA A C 1
ATOM 696 O O . ALA A 1 97 ? -12.767 5.658 9.568 1.00 89.00 97 ALA A O 1
ATOM 697 N N . VAL A 1 98 ? -13.279 6.775 11.452 1.00 88.69 98 VAL A N 1
ATOM 698 C CA . VAL A 1 98 ? -12.479 7.966 11.132 1.00 88.69 98 VAL A CA 1
ATOM 699 C C . VAL A 1 98 ? -11.008 7.592 10.966 1.00 88.69 98 VAL A C 1
ATOM 701 O O . VAL A 1 98 ? -10.395 7.970 9.973 1.00 88.69 98 VAL A O 1
ATOM 704 N N . LEU A 1 99 ? -10.462 6.788 11.883 1.00 86.31 99 LEU A N 1
ATOM 705 C CA . LEU A 1 99 ? -9.086 6.296 11.794 1.00 86.31 99 LEU A CA 1
ATOM 706 C C . LEU A 1 99 ? -8.846 5.464 10.535 1.00 86.31 99 LEU A C 1
ATOM 708 O O . LEU A 1 99 ? -7.844 5.680 9.862 1.00 86.31 99 LEU A O 1
ATOM 712 N N . GLN A 1 100 ? -9.774 4.575 10.177 1.00 90.12 100 GLN A N 1
ATOM 713 C CA . GLN A 1 100 ? -9.655 3.768 8.966 1.00 90.12 100 GLN A CA 1
ATOM 714 C C . GLN A 1 100 ? -9.728 4.625 7.699 1.00 90.12 100 GLN A C 1
ATOM 716 O O . GLN A 1 100 ? -8.966 4.395 6.764 1.00 90.12 100 GLN A O 1
ATOM 721 N N . GLY A 1 101 ? -10.612 5.626 7.670 1.00 90.50 101 GLY A N 1
ATOM 722 C CA . GLY A 1 101 ? -10.730 6.561 6.552 1.00 90.50 101 GLY A CA 1
ATOM 723 C C . GLY A 1 101 ? -9.462 7.395 6.368 1.00 90.50 101 GLY A C 1
ATOM 724 O O . GLY A 1 101 ? -8.919 7.444 5.267 1.00 90.50 101 GLY A O 1
ATOM 725 N N . ILE A 1 102 ? -8.944 7.978 7.455 1.00 88.81 102 ILE A N 1
ATOM 726 C CA . ILE A 1 102 ? -7.666 8.706 7.451 1.00 88.81 102 ILE A CA 1
ATOM 727 C C . ILE A 1 102 ? -6.535 7.766 7.028 1.00 88.81 102 ILE A C 1
ATOM 729 O O . ILE A 1 102 ? -5.774 8.102 6.129 1.00 88.81 102 ILE A O 1
ATOM 733 N N . GLY A 1 103 ? -6.461 6.569 7.612 1.00 87.19 103 GLY A N 1
ATOM 734 C CA . GLY A 1 103 ? -5.473 5.554 7.257 1.00 87.19 103 GLY A CA 1
ATOM 735 C C . GLY A 1 103 ? -5.495 5.223 5.766 1.00 87.19 103 GLY A C 1
ATOM 736 O O . GLY A 1 103 ? -4.440 5.176 5.146 1.00 87.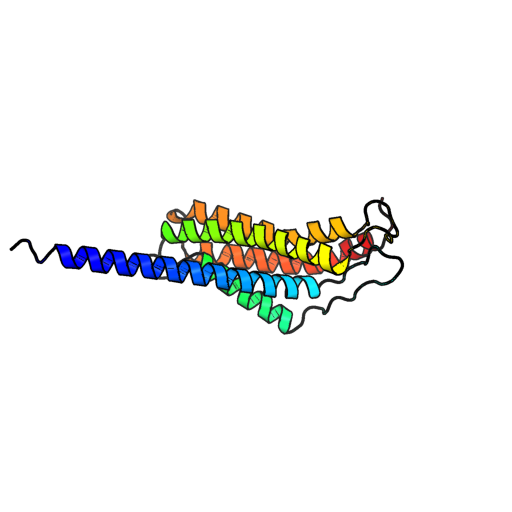19 103 GLY A O 1
ATOM 737 N N . GLY A 1 104 ? -6.682 5.092 5.166 1.00 90.62 104 GLY A N 1
ATOM 738 C CA . GLY A 1 104 ? -6.835 4.868 3.729 1.00 90.62 104 GLY A CA 1
ATOM 739 C C . GLY A 1 104 ? -6.309 6.021 2.873 1.00 90.62 104 GLY A C 1
ATOM 740 O O . GLY A 1 104 ? -5.576 5.783 1.912 1.00 90.62 104 GLY A O 1
ATOM 741 N N . VAL A 1 105 ? -6.622 7.268 3.243 1.00 90.44 105 VAL A N 1
ATOM 742 C CA . VAL A 1 105 ? -6.098 8.462 2.554 1.00 90.44 105 VAL A CA 1
ATOM 743 C C . VAL A 1 105 ? -4.578 8.512 2.642 1.00 90.44 105 VAL A C 1
ATOM 745 O O . VAL A 1 105 ? -3.916 8.754 1.632 1.00 90.44 105 VAL A O 1
ATOM 748 N N . VAL A 1 106 ? -4.009 8.258 3.821 1.00 85.62 106 VAL A N 1
ATOM 749 C CA . VAL A 1 106 ? -2.558 8.340 3.975 1.00 85.62 106 VAL A CA 1
ATOM 750 C C . VAL A 1 106 ? -1.848 7.170 3.293 1.00 85.62 106 VAL A C 1
ATOM 752 O O . VAL A 1 106 ? -0.827 7.401 2.663 1.00 85.62 106 VAL A O 1
ATOM 755 N N . VAL A 1 107 ? -2.395 5.952 3.306 1.00 86.69 107 VAL A N 1
ATOM 756 C CA . VAL A 1 107 ? -1.864 4.818 2.522 1.00 86.69 107 VAL A CA 1
ATOM 757 C C . VAL A 1 107 ? -1.780 5.170 1.030 1.00 86.69 107 VAL A C 1
ATOM 759 O O . VAL A 1 107 ? -0.728 4.992 0.408 1.00 86.69 107 VAL A O 1
ATOM 762 N N . ALA A 1 108 ? -2.848 5.737 0.459 1.00 88.56 108 ALA A N 1
ATOM 763 C CA . ALA A 1 108 ? -2.862 6.155 -0.942 1.00 88.56 108 ALA A CA 1
ATOM 764 C C . ALA A 1 108 ? -1.867 7.301 -1.213 1.00 88.56 108 ALA A C 1
ATOM 766 O O . ALA A 1 108 ? -1.047 7.212 -2.130 1.00 88.56 108 ALA A O 1
ATOM 767 N N . GLY A 1 109 ? -1.895 8.353 -0.389 1.00 85.75 109 GLY A N 1
ATOM 768 C CA . GLY A 1 109 ? -1.015 9.514 -0.529 1.00 85.75 109 GLY A CA 1
ATOM 769 C C . GLY A 1 109 ? 0.463 9.170 -0.348 1.00 85.75 109 GLY A C 1
ATOM 770 O O . GLY A 1 109 ? 1.311 9.648 -1.098 1.00 85.75 109 GLY A O 1
ATOM 771 N N . TRP A 1 110 ? 0.780 8.285 0.593 1.00 83.69 110 TRP A N 1
ATOM 772 C CA . TRP A 1 110 ? 2.146 7.856 0.858 1.00 83.69 110 TRP A CA 1
ATOM 773 C C . TRP A 1 110 ? 2.709 6.991 -0.270 1.00 83.69 110 TRP A C 1
ATOM 775 O O . TRP A 1 110 ? 3.861 7.164 -0.659 1.00 83.69 110 TRP A O 1
ATOM 785 N N . THR A 1 111 ? 1.890 6.115 -0.858 1.00 84.25 111 THR A N 1
ATOM 786 C CA . THR A 1 111 ? 2.282 5.346 -2.052 1.00 84.25 111 THR A CA 1
ATOM 787 C C . THR A 1 111 ? 2.666 6.286 -3.201 1.00 84.25 111 THR A C 1
ATOM 789 O O . THR A 1 111 ? 3.687 6.078 -3.860 1.00 84.25 111 THR A O 1
ATOM 792 N N . ALA A 1 112 ? 1.902 7.367 -3.396 1.00 85.94 112 ALA A N 1
ATOM 793 C CA . ALA A 1 112 ? 2.225 8.406 -4.373 1.00 85.94 112 ALA A CA 1
ATOM 794 C C . ALA A 1 112 ? 3.518 9.157 -4.024 1.00 85.94 112 ALA A C 1
ATOM 796 O O . ALA A 1 112 ? 4.376 9.323 -4.891 1.00 85.94 112 ALA A O 1
ATOM 797 N N . ALA A 1 113 ? 3.688 9.563 -2.763 1.00 83.88 113 ALA A N 1
ATOM 798 C CA . ALA A 1 113 ? 4.870 10.284 -2.299 1.00 83.88 113 ALA A CA 1
ATOM 799 C C . ALA A 1 113 ? 6.154 9.459 -2.461 1.00 83.88 113 ALA A C 1
ATOM 801 O O . ALA A 1 113 ? 7.108 9.938 -3.065 1.00 83.88 113 ALA A O 1
ATOM 802 N N . VAL A 1 114 ? 6.162 8.206 -1.996 1.00 81.75 114 VAL A N 1
ATOM 803 C CA . VAL A 1 114 ? 7.301 7.281 -2.132 1.00 81.75 114 VAL A CA 1
ATOM 804 C C . VAL A 1 114 ? 7.693 7.099 -3.586 1.00 81.75 114 VAL A C 1
ATOM 806 O O . VAL A 1 114 ? 8.867 7.208 -3.927 1.00 81.75 114 VAL A O 1
ATOM 809 N N . THR A 1 115 ? 6.705 6.871 -4.446 1.00 81.94 115 THR A N 1
ATOM 810 C CA . THR A 1 115 ? 6.960 6.676 -5.869 1.00 81.94 115 THR A CA 1
ATOM 811 C C . THR A 1 115 ? 7.585 7.931 -6.464 1.00 81.94 115 THR A C 1
ATOM 813 O O . THR A 1 115 ? 8.609 7.836 -7.128 1.00 81.94 115 THR A O 1
ATOM 816 N N . ARG A 1 116 ? 7.052 9.123 -6.160 1.00 83.25 116 ARG A N 1
ATOM 817 C CA . ARG A 1 116 ? 7.627 10.404 -6.605 1.00 83.25 116 ARG A CA 1
ATOM 818 C C . ARG A 1 116 ? 9.053 10.613 -6.115 1.00 83.25 116 ARG A C 1
ATOM 820 O O . ARG A 1 116 ? 9.903 10.996 -6.910 1.00 83.25 116 ARG A O 1
ATOM 827 N N . VAL A 1 117 ? 9.313 10.330 -4.844 1.00 81.56 117 VAL A N 1
ATOM 828 C CA . VAL A 1 117 ? 10.648 10.414 -4.246 1.00 81.56 117 VAL A CA 1
ATOM 829 C C . VAL A 1 117 ? 11.619 9.481 -4.970 1.00 81.56 117 VAL A C 1
ATOM 831 O O . VAL A 1 117 ? 12.689 9.923 -5.375 1.00 81.56 117 VAL A O 1
ATOM 834 N N . MET A 1 118 ? 11.230 8.229 -5.218 1.00 76.88 118 MET A N 1
ATOM 835 C CA . MET A 1 118 ? 12.046 7.280 -5.978 1.00 76.88 118 MET A CA 1
ATOM 836 C C . MET A 1 118 ? 12.307 7.746 -7.411 1.00 76.88 118 MET A C 1
ATOM 838 O O . MET A 1 118 ? 13.441 7.671 -7.876 1.00 76.88 118 MET A O 1
ATOM 842 N N . GLY A 1 119 ? 11.297 8.300 -8.083 1.00 75.50 119 GLY A N 1
ATOM 843 C CA . GLY A 1 119 ? 11.457 8.880 -9.416 1.00 75.50 119 GLY A CA 1
ATOM 844 C C . GLY A 1 119 ? 12.495 10.007 -9.453 1.00 75.50 119 GLY A C 1
ATOM 845 O O . GLY A 1 119 ? 13.316 10.056 -10.364 1.00 75.50 119 GLY A O 1
ATOM 846 N N . ILE A 1 120 ? 12.501 10.871 -8.433 1.00 78.06 120 ILE A N 1
ATOM 847 C CA . ILE A 1 120 ? 13.475 11.963 -8.299 1.00 78.06 120 ILE A CA 1
ATOM 848 C C . ILE A 1 120 ? 14.880 11.406 -8.018 1.00 78.06 120 ILE A C 1
ATOM 850 O O . ILE A 1 120 ? 15.838 11.796 -8.674 1.00 78.06 120 ILE A O 1
ATOM 854 N N . TYR A 1 121 ? 15.038 10.480 -7.072 1.00 71.81 121 TYR A N 1
ATOM 855 C CA . TYR A 1 121 ? 16.373 9.988 -6.706 1.00 71.81 121 TYR A CA 1
ATOM 856 C C . TYR A 1 121 ? 17.028 9.108 -7.777 1.00 71.81 121 TYR A C 1
ATOM 858 O O . TYR A 1 121 ? 18.253 9.098 -7.880 1.00 71.81 121 TYR A O 1
ATOM 866 N N . LEU A 1 122 ? 16.244 8.370 -8.565 1.00 69.00 122 LEU A N 1
ATOM 867 C CA . LEU A 1 122 ? 16.781 7.421 -9.544 1.00 69.00 122 LEU A CA 1
ATOM 868 C C . LEU A 1 122 ? 17.038 8.043 -10.929 1.00 69.00 122 LEU A C 1
ATOM 870 O O . LEU A 1 122 ? 17.915 7.552 -11.647 1.00 69.00 122 LEU A O 1
ATOM 874 N N . PHE A 1 123 ? 16.316 9.111 -11.303 1.00 67.38 123 PHE A N 1
ATOM 875 C CA . PHE A 1 123 ? 16.234 9.566 -12.703 1.00 67.38 123 PHE A CA 1
ATOM 876 C C . PHE A 1 123 ? 16.451 11.073 -12.939 1.00 67.38 123 PHE A C 1
ATOM 878 O O . PHE A 1 123 ? 16.138 11.575 -14.014 1.00 67.38 123 PHE A O 1
ATOM 885 N N . VAL A 1 124 ? 17.013 11.810 -11.979 1.00 57.66 124 VAL A N 1
ATOM 886 C CA . VAL A 1 124 ? 17.413 13.218 -12.174 1.00 57.66 124 VAL A CA 1
ATOM 887 C C . VAL A 1 124 ? 18.812 13.254 -12.812 1.00 57.66 124 VAL A C 1
ATOM 889 O O . VAL A 1 124 ? 19.744 12.795 -12.149 1.00 57.66 124 VAL A O 1
ATOM 892 N N . PRO A 1 125 ? 19.025 13.757 -14.050 1.00 63.41 125 PRO A N 1
ATOM 893 C CA . PRO A 1 125 ? 18.168 14.635 -14.863 1.00 63.41 125 PRO A CA 1
ATOM 894 C C . PRO A 1 125 ? 17.677 14.026 -16.202 1.00 63.41 125 PRO A C 1
ATOM 896 O O . PRO A 1 125 ? 18.294 13.117 -16.761 1.00 63.41 125 PRO A O 1
ATOM 899 N N . GLU A 1 126 ? 16.594 14.602 -16.745 1.00 59.41 126 GLU A N 1
ATOM 900 C CA . GLU A 1 126 ? 15.929 14.238 -18.019 1.00 59.41 126 GLU A CA 1
ATOM 901 C C . GLU A 1 126 ? 16.817 14.388 -19.272 1.00 59.41 126 GLU A C 1
ATOM 903 O O . GLU A 1 126 ? 16.471 13.881 -20.340 1.00 59.41 126 GLU A O 1
ATOM 908 N N . ASP A 1 127 ? 17.984 15.026 -19.142 1.00 62.81 127 ASP A N 1
ATOM 909 C CA . ASP A 1 127 ? 18.874 15.390 -20.253 1.00 62.81 127 ASP A CA 1
ATOM 910 C C . ASP A 1 127 ? 19.486 14.184 -20.998 1.00 62.81 127 ASP A C 1
ATOM 912 O O . ASP A 1 127 ? 20.095 14.349 -22.054 1.00 62.81 127 ASP A O 1
ATOM 916 N N . TYR A 1 128 ? 19.321 12.961 -20.474 1.00 75.31 128 TYR A N 1
ATOM 917 C CA . TYR A 1 128 ? 19.918 11.734 -21.022 1.00 75.31 128 TYR A CA 1
ATOM 918 C C . TYR A 1 128 ? 18.912 10.596 -21.273 1.00 75.31 128 TYR A C 1
ATOM 920 O O . TYR A 1 128 ? 19.303 9.426 -21.338 1.00 75.31 128 TYR A O 1
ATOM 928 N N . CYS A 1 129 ? 17.617 10.895 -21.394 1.00 83.81 129 CYS A N 1
ATOM 929 C CA . CYS A 1 129 ? 16.608 9.881 -21.716 1.00 83.81 129 CYS A CA 1
ATOM 930 C C . CYS A 1 129 ? 16.696 9.424 -23.183 1.00 83.81 129 CYS A C 1
ATOM 932 O O . CYS A 1 129 ? 16.887 10.232 -24.089 1.00 83.81 129 CYS A O 1
ATOM 934 N N . LEU A 1 130 ? 16.519 8.120 -23.428 1.00 84.94 130 LEU A N 1
ATOM 935 C CA . LEU A 1 130 ? 16.561 7.535 -24.775 1.00 84.94 130 LEU A CA 1
ATOM 936 C C . LEU A 1 130 ? 15.363 7.966 -25.638 1.00 84.94 130 LEU A C 1
ATOM 938 O O . LEU A 1 130 ? 15.495 8.127 -26.849 1.00 84.94 130 LEU A O 1
ATOM 942 N N . TYR A 1 131 ? 14.199 8.141 -25.010 1.00 83.81 131 TYR A N 1
ATOM 943 C CA . TYR A 1 131 ? 12.937 8.481 -25.666 1.00 83.81 131 TYR A CA 1
ATOM 944 C C . TYR A 1 131 ? 12.356 9.801 -25.133 1.00 83.81 131 TYR A C 1
ATOM 946 O O . TYR A 1 131 ? 12.588 10.144 -23.967 1.00 83.81 131 TYR A O 1
ATOM 954 N N . PRO A 1 132 ? 11.530 10.509 -25.934 1.00 80.88 132 PRO A N 1
ATOM 955 C CA . PRO A 1 132 ? 10.770 11.668 -25.467 1.00 80.88 132 PRO A CA 1
ATOM 956 C C . PRO A 1 132 ? 9.943 11.323 -24.223 1.00 80.88 132 PRO A C 1
ATOM 958 O O . PRO A 1 132 ? 9.451 10.201 -24.098 1.00 80.88 132 PRO A O 1
ATOM 961 N N . SER A 1 133 ? 9.763 12.280 -23.306 1.00 80.88 133 SER A N 1
ATOM 962 C CA . SER A 1 133 ? 9.044 12.109 -22.023 1.00 80.88 133 SER A CA 1
ATOM 963 C C . SER A 1 133 ? 9.633 11.073 -21.048 1.00 80.88 133 SER A C 1
ATOM 965 O O . SER A 1 133 ? 8.966 10.682 -20.086 1.00 80.88 133 SER A O 1
ATOM 967 N N . CYS A 1 134 ? 10.879 10.633 -21.278 1.00 85.44 134 CYS A N 1
ATOM 968 C CA . CYS A 1 134 ? 11.573 9.636 -20.460 1.00 85.44 134 CYS A CA 1
ATOM 969 C C . CYS A 1 134 ? 10.785 8.326 -20.304 1.00 85.44 134 CYS A C 1
ATOM 971 O O . CYS A 1 134 ? 10.689 7.756 -19.211 1.00 85.44 134 CYS A O 1
ATOM 973 N N . TRP A 1 135 ? 10.204 7.840 -21.407 1.00 89.00 135 TRP A N 1
ATOM 974 C CA . TRP A 1 135 ? 9.593 6.511 -21.456 1.00 89.00 135 TRP A CA 1
ATOM 975 C C . TRP A 1 135 ? 10.602 5.439 -21.001 1.00 89.00 135 TRP A C 1
ATOM 977 O O . TRP A 1 135 ? 11.747 5.485 -21.460 1.00 89.00 135 TRP A O 1
ATOM 987 N N . PRO A 1 136 ? 10.217 4.469 -20.141 1.00 90.81 136 PRO A N 1
ATOM 988 C CA . PRO A 1 136 ? 8.883 4.191 -19.575 1.00 90.81 136 PRO A CA 1
ATOM 989 C C . PRO A 1 136 ? 8.678 4.690 -18.124 1.00 90.81 136 PRO A C 1
ATOM 991 O O . PRO A 1 136 ? 7.774 4.217 -17.431 1.00 90.81 136 PRO A O 1
ATOM 994 N N . ASN A 1 137 ? 9.499 5.620 -17.624 1.00 88.50 137 ASN A N 1
ATOM 995 C CA . ASN A 1 137 ? 9.582 5.959 -16.195 1.00 88.50 137 ASN A CA 1
ATOM 996 C C . ASN A 1 137 ? 8.231 6.363 -15.578 1.00 88.50 137 ASN A C 1
ATOM 998 O O . ASN A 1 137 ? 7.750 5.722 -14.645 1.00 88.50 137 ASN A O 1
ATOM 1002 N N . ASN A 1 138 ? 7.563 7.367 -16.153 1.00 87.88 138 ASN A N 1
ATOM 1003 C CA . ASN A 1 138 ? 6.280 7.859 -15.640 1.00 87.88 138 ASN A CA 1
ATOM 1004 C C . ASN A 1 138 ? 5.193 6.769 -15.616 1.00 87.88 138 ASN A C 1
ATOM 1006 O O . ASN A 1 138 ? 4.383 6.718 -14.691 1.00 87.88 138 ASN A O 1
ATOM 1010 N N . HIS A 1 139 ? 5.190 5.864 -16.597 1.00 91.38 139 HIS A N 1
ATOM 1011 C CA . HIS A 1 139 ? 4.215 4.777 -16.668 1.00 91.38 139 HIS A CA 1
ATOM 1012 C C . HIS A 1 139 ? 4.504 3.672 -15.653 1.00 91.38 139 HIS A C 1
ATOM 1014 O O . HIS A 1 139 ? 3.569 3.198 -15.007 1.00 91.38 139 HIS A O 1
ATOM 1020 N N . GLN A 1 140 ? 5.777 3.312 -15.447 1.00 91.56 140 GLN A N 1
ATOM 1021 C CA . GLN A 1 140 ? 6.174 2.392 -14.378 1.00 91.56 140 GLN A CA 1
ATOM 1022 C C . GLN A 1 140 ? 5.807 2.965 -13.002 1.00 91.56 140 GLN A C 1
ATOM 1024 O O . GLN A 1 140 ? 5.225 2.267 -12.174 1.00 91.56 140 GLN A O 1
ATOM 1029 N N . MET A 1 141 ? 6.058 4.259 -12.782 1.00 89.06 141 MET A N 1
ATOM 1030 C CA . MET A 1 141 ? 5.664 4.953 -11.556 1.00 89.06 141 MET A CA 1
ATOM 1031 C C . MET A 1 141 ? 4.151 4.904 -11.342 1.00 89.06 141 MET A C 1
ATOM 1033 O O . MET A 1 141 ? 3.701 4.532 -10.270 1.00 89.06 141 MET A O 1
ATOM 1037 N N . VAL A 1 142 ? 3.331 5.234 -12.341 1.00 91.06 142 VAL A N 1
ATOM 1038 C CA . VAL A 1 142 ? 1.867 5.183 -12.182 1.00 91.06 142 VAL A CA 1
ATOM 1039 C C . VAL A 1 142 ? 1.379 3.751 -11.946 1.00 91.06 142 VAL A C 1
ATOM 1041 O O . VAL A 1 142 ? 0.537 3.527 -11.076 1.00 91.06 142 VAL A O 1
ATOM 1044 N N . ALA A 1 143 ? 1.928 2.771 -12.666 1.00 92.38 143 ALA A N 1
ATOM 1045 C CA . ALA A 1 143 ? 1.579 1.365 -12.492 1.00 92.38 143 ALA A CA 1
ATOM 1046 C C . ALA A 1 143 ? 1.951 0.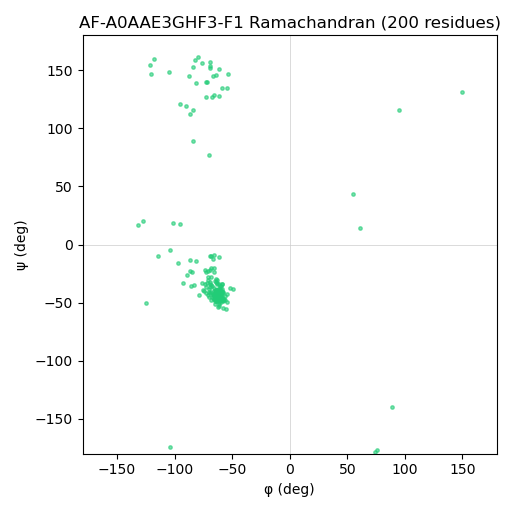841 -11.095 1.00 92.38 143 ALA A C 1
ATOM 1048 O O . ALA A 1 143 ? 1.224 0.009 -10.544 1.00 92.38 143 ALA A O 1
ATOM 1049 N N . SER A 1 144 ? 3.034 1.341 -10.488 1.00 90.50 144 SER A N 1
ATOM 1050 C CA . SER A 1 144 ? 3.446 0.944 -9.137 1.00 90.50 144 SER A CA 1
ATOM 1051 C C . SER A 1 144 ? 2.490 1.444 -8.043 1.00 90.50 144 SER A C 1
ATOM 1053 O O . SER A 1 144 ? 2.404 0.822 -6.983 1.00 90.50 144 SER A O 1
ATOM 1055 N N . LEU A 1 145 ? 1.698 2.493 -8.308 1.00 91.12 145 LEU A N 1
ATOM 1056 C CA . LEU A 1 145 ? 0.729 3.058 -7.354 1.00 91.12 145 LEU A CA 1
ATOM 1057 C C . LEU A 1 145 ? -0.506 2.184 -7.125 1.00 91.12 145 LEU A C 1
ATOM 1059 O O . LEU A 1 145 ? -1.172 2.328 -6.096 1.00 91.12 145 LEU A O 1
ATOM 1063 N N . VAL A 1 146 ? -0.838 1.315 -8.084 1.00 92.75 146 VAL A N 1
ATOM 1064 C CA . VAL A 1 146 ? -2.149 0.655 -8.166 1.00 92.75 146 VAL A CA 1
ATOM 1065 C C . VAL A 1 146 ? -2.535 -0.080 -6.874 1.00 92.75 146 VAL A C 1
ATOM 1067 O O . VAL A 1 146 ? -3.628 0.192 -6.370 1.00 92.75 146 VAL A O 1
ATOM 1070 N N . PRO A 1 147 ? -1.689 -0.938 -6.264 1.00 92.50 147 PRO A N 1
ATOM 1071 C CA . PRO A 1 147 ? -2.082 -1.654 -5.051 1.00 92.50 147 PRO A CA 1
ATOM 1072 C C . PRO A 1 147 ? -2.342 -0.723 -3.865 1.00 92.50 147 PRO A C 1
ATOM 1074 O O . PRO A 1 147 ? -3.294 -0.935 -3.111 1.00 92.50 147 PRO A O 1
ATOM 1077 N N . GLY A 1 148 ? -1.525 0.322 -3.705 1.00 90.81 148 GLY A N 1
ATOM 1078 C CA . GLY A 1 148 ? -1.639 1.258 -2.585 1.00 90.81 148 GLY A CA 1
ATOM 1079 C C . GLY A 1 148 ? -2.888 2.125 -2.694 1.00 90.81 148 GLY A C 1
ATOM 1080 O O . GLY A 1 148 ? -3.644 2.250 -1.731 1.00 90.81 148 GLY A O 1
ATOM 1081 N N . VAL A 1 149 ? -3.164 2.655 -3.889 1.00 93.06 149 VAL A N 1
ATOM 1082 C CA . VAL A 1 149 ? -4.378 3.440 -4.159 1.00 93.06 149 VAL A CA 1
ATOM 1083 C C . VAL A 1 149 ? -5.629 2.579 -3.994 1.00 93.06 149 VAL A C 1
ATOM 1085 O O . VAL A 1 149 ? -6.563 2.992 -3.307 1.00 93.06 149 VAL A O 1
ATOM 1088 N N . LEU A 1 150 ? -5.641 1.363 -4.552 1.00 95.62 150 LEU A N 1
ATOM 1089 C CA . LEU A 1 150 ? -6.775 0.448 -4.425 1.00 95.62 150 LEU A CA 1
ATOM 1090 C C . LEU A 1 150 ? -7.049 0.097 -2.958 1.00 95.62 150 LEU A C 1
ATOM 1092 O O . LEU A 1 150 ? -8.193 0.145 -2.510 1.00 95.62 150 LEU A O 1
ATOM 1096 N N . THR A 1 151 ? -6.000 -0.187 -2.188 1.00 94.25 151 THR A N 1
ATOM 1097 C CA . THR A 1 151 ? -6.116 -0.478 -0.752 1.00 94.25 151 THR A CA 1
ATOM 1098 C C . THR A 1 151 ? -6.650 0.722 0.019 1.00 94.25 151 THR A C 1
ATOM 1100 O O . THR A 1 151 ? -7.565 0.565 0.827 1.00 94.25 151 THR A O 1
ATOM 1103 N N . GLY A 1 152 ? -6.153 1.928 -0.266 1.00 93.44 152 GLY A N 1
ATOM 1104 C CA . GLY A 1 152 ? -6.653 3.162 0.337 1.00 93.44 152 GLY A CA 1
ATOM 1105 C C . GLY A 1 152 ? -8.144 3.385 0.070 1.00 93.44 152 GLY A C 1
ATOM 1106 O O . GLY A 1 152 ? -8.907 3.652 1.000 1.00 93.44 152 GLY A O 1
ATOM 1107 N N . LEU A 1 153 ? -8.593 3.176 -1.172 1.00 96.69 153 LEU A N 1
ATOM 1108 C CA . LEU A 1 153 ? -10.012 3.239 -1.542 1.00 96.69 153 LEU A CA 1
ATOM 1109 C C . LEU A 1 153 ? -10.845 2.183 -0.802 1.00 96.69 153 LEU A C 1
ATOM 1111 O O . LEU A 1 153 ? -11.925 2.486 -0.289 1.00 96.69 153 LEU A O 1
ATOM 1115 N N . VAL A 1 154 ? -10.343 0.953 -0.681 1.00 97.31 154 VAL A N 1
ATOM 1116 C CA . VAL A 1 154 ? -11.020 -0.104 0.084 1.00 97.31 154 VAL A CA 1
ATOM 1117 C C . VAL A 1 154 ? -11.102 0.249 1.571 1.00 97.31 154 VAL A C 1
ATOM 1119 O O . VAL A 1 154 ? -12.144 0.060 2.189 1.00 97.31 154 VAL A O 1
ATOM 1122 N N . MET A 1 155 ? -10.065 0.840 2.162 1.00 95.75 155 MET A N 1
ATOM 1123 C CA . MET A 1 155 ? -10.123 1.312 3.549 1.00 95.75 155 MET A CA 1
ATOM 1124 C C . MET A 1 155 ? -11.170 2.417 3.738 1.00 95.75 155 MET A C 1
ATOM 1126 O O . MET A 1 155 ? -11.956 2.353 4.683 1.00 95.75 155 MET A O 1
ATOM 1130 N N . ILE A 1 156 ? -11.236 3.390 2.824 1.00 95.81 156 ILE A N 1
ATOM 1131 C CA . ILE A 1 156 ? -12.226 4.478 2.864 1.00 95.81 156 ILE A CA 1
ATOM 1132 C C . ILE A 1 156 ? -13.651 3.924 2.718 1.00 95.81 156 ILE A C 1
ATOM 1134 O O . ILE A 1 156 ? -14.541 4.281 3.490 1.00 95.81 156 ILE A O 1
ATOM 1138 N N . THR A 1 157 ? -13.880 3.000 1.783 1.00 96.94 157 THR A N 1
ATOM 1139 C CA . THR A 1 157 ? -15.197 2.359 1.618 1.00 96.94 157 THR A CA 1
ATOM 1140 C C . THR A 1 157 ? -15.590 1.537 2.845 1.00 96.94 157 THR A C 1
ATOM 1142 O O . THR A 1 157 ? -16.717 1.658 3.329 1.00 96.94 157 THR A O 1
ATOM 1145 N N . MET A 1 158 ? -14.659 0.779 3.432 1.00 95.75 158 MET A N 1
ATOM 1146 C CA . MET A 1 158 ? -14.899 0.040 4.675 1.00 95.75 158 MET A CA 1
ATOM 1147 C C . MET A 1 158 ? -15.157 0.965 5.869 1.00 95.75 158 MET A C 1
ATOM 1149 O O . MET A 1 158 ? -15.938 0.601 6.751 1.00 95.75 158 MET A O 1
ATOM 1153 N N . ALA A 1 159 ? -14.565 2.161 5.911 1.00 93.62 159 ALA A N 1
ATOM 1154 C CA . ALA A 1 159 ? -14.851 3.165 6.934 1.00 93.62 159 ALA A CA 1
ATOM 1155 C C . ALA A 1 159 ? -16.311 3.648 6.876 1.00 93.62 159 ALA A C 1
ATOM 1157 O O . ALA A 1 159 ? -16.973 3.726 7.912 1.00 93.62 159 ALA A O 1
ATOM 1158 N N . MET A 1 160 ? -16.852 3.880 5.676 1.00 95.00 160 MET A N 1
ATOM 1159 C CA . MET A 1 160 ? -18.255 4.287 5.488 1.00 95.00 160 MET A CA 1
ATOM 1160 C C . MET A 1 160 ? -19.259 3.198 5.903 1.00 95.00 160 MET A C 1
ATOM 1162 O O . MET A 1 160 ? -20.397 3.494 6.260 1.00 95.00 160 MET A O 1
ATOM 1166 N N . LEU A 1 161 ? -18.838 1.930 5.913 1.00 93.69 161 LEU A N 1
ATOM 1167 C CA . LEU A 1 161 ? -19.673 0.773 6.252 1.00 93.69 161 LEU A CA 1
ATOM 1168 C C . LEU A 1 161 ? -19.565 0.339 7.728 1.00 93.69 161 LEU A C 1
ATOM 1170 O O . LEU A 1 161 ? -19.969 -0.774 8.077 1.00 93.69 161 LEU A O 1
ATOM 1174 N N . VAL A 1 162 ? -19.058 1.208 8.615 1.00 88.50 162 VAL A N 1
ATOM 1175 C CA . VAL A 1 162 ? -18.779 0.911 10.037 1.00 88.50 162 VAL A CA 1
ATOM 1176 C C . VAL A 1 162 ? -19.957 0.308 10.810 1.00 88.50 162 VAL A C 1
ATOM 1178 O O . VAL A 1 162 ? -19.754 -0.582 11.637 1.00 88.50 162 VAL A O 1
ATOM 1181 N N . THR A 1 163 ? -21.186 0.749 10.540 1.00 86.50 163 THR A N 1
ATOM 1182 C CA . THR A 1 163 ? -22.390 0.276 11.243 1.00 86.50 163 THR A CA 1
ATOM 1183 C C . THR A 1 163 ? -22.993 -0.989 10.633 1.00 86.50 163 THR A C 1
ATOM 1185 O O . THR A 1 163 ? -23.707 -1.720 11.326 1.00 86.50 163 THR A O 1
ATOM 1188 N N . ARG A 1 164 ? -22.712 -1.258 9.350 1.00 89.81 164 ARG A N 1
ATOM 1189 C CA . ARG A 1 164 ? -23.327 -2.350 8.580 1.00 89.81 164 ARG A CA 1
ATOM 1190 C C . ARG A 1 164 ? -22.512 -3.637 8.613 1.00 89.81 164 ARG A C 1
ATOM 1192 O O . ARG A 1 164 ? -23.093 -4.717 8.601 1.00 89.81 164 ARG A O 1
ATOM 1199 N N . LEU A 1 165 ? -21.188 -3.530 8.666 1.00 90.69 165 LEU A N 1
ATOM 1200 C CA . LEU A 1 165 ? -20.288 -4.679 8.611 1.00 90.69 165 LEU A CA 1
ATOM 1201 C C . LEU A 1 165 ? -19.689 -5.009 9.980 1.00 90.69 165 LEU A C 1
ATOM 1203 O O . LEU A 1 165 ? -19.438 -4.134 10.812 1.00 90.69 165 LEU A O 1
ATOM 1207 N N . ARG A 1 166 ? -19.428 -6.302 10.198 1.00 91.75 166 ARG A N 1
ATOM 1208 C CA . ARG A 1 166 ? -18.674 -6.778 11.365 1.00 91.75 166 ARG A CA 1
ATOM 1209 C C . ARG A 1 166 ? -17.243 -6.246 11.297 1.00 91.75 166 ARG A C 1
ATOM 1211 O O . ARG A 1 166 ? -16.673 -6.142 10.211 1.00 91.75 166 ARG A O 1
ATOM 1218 N N . TRP A 1 167 ? -16.655 -5.948 12.455 1.00 91.25 167 TRP A N 1
ATOM 1219 C CA . TRP A 1 167 ? -15.313 -5.364 12.525 1.00 91.25 167 TRP A CA 1
ATOM 1220 C C . TRP A 1 167 ? -14.249 -6.209 11.808 1.00 91.25 167 TRP A C 1
ATOM 1222 O O . TRP A 1 167 ? -13.484 -5.665 11.017 1.00 91.25 167 TRP A O 1
ATOM 1232 N N . TRP A 1 168 ? -14.253 -7.533 11.998 1.00 92.31 168 TRP A N 1
ATOM 1233 C CA . TRP A 1 168 ? -13.248 -8.412 11.387 1.00 92.31 168 TRP A CA 1
ATOM 1234 C C . TRP A 1 168 ? -13.267 -8.368 9.852 1.00 92.31 168 TRP A C 1
ATOM 1236 O O . TRP A 1 168 ? -12.213 -8.427 9.231 1.00 92.31 168 TRP A O 1
ATOM 1246 N N . ILE A 1 169 ? -14.441 -8.188 9.231 1.00 93.62 169 ILE A N 1
ATOM 1247 C CA . ILE A 1 169 ? -14.561 -8.039 7.771 1.00 93.62 169 ILE A CA 1
ATOM 1248 C C . ILE A 1 169 ? -13.876 -6.741 7.341 1.00 93.62 169 ILE A C 1
ATOM 1250 O O . ILE A 1 169 ? -13.059 -6.740 6.427 1.00 93.62 169 ILE A O 1
ATOM 1254 N N . ARG A 1 170 ? -14.154 -5.637 8.042 1.00 92.56 170 ARG A N 1
ATOM 1255 C CA . ARG A 1 170 ? -13.557 -4.325 7.747 1.00 92.56 170 ARG A CA 1
ATOM 1256 C C . ARG A 1 170 ? -12.043 -4.302 7.937 1.00 92.56 170 ARG A C 1
ATOM 1258 O O . ARG A 1 170 ? -11.381 -3.533 7.248 1.00 92.56 170 ARG A O 1
ATOM 1265 N N . ALA A 1 171 ? -11.524 -5.104 8.864 1.00 92.88 171 ALA A N 1
ATOM 1266 C CA . ALA A 1 171 ? -10.095 -5.236 9.113 1.00 92.88 171 ALA A CA 1
ATOM 1267 C C . ALA A 1 171 ? -9.403 -6.138 8.077 1.00 92.88 171 ALA A C 1
ATOM 1269 O O . ALA A 1 171 ? -8.336 -5.785 7.585 1.00 92.88 171 ALA A O 1
ATOM 1270 N N . LEU A 1 172 ? -10.007 -7.276 7.714 1.00 95.62 172 LEU A N 1
ATOM 1271 C CA . LEU A 1 172 ? -9.381 -8.256 6.820 1.00 95.62 172 LEU A CA 1
ATOM 1272 C C . LEU A 1 172 ? -9.535 -7.924 5.333 1.00 95.62 172 LEU A C 1
ATOM 1274 O O . LEU A 1 172 ? -8.612 -8.185 4.569 1.00 95.62 172 LEU A O 1
ATOM 1278 N N . VAL A 1 173 ? -10.658 -7.343 4.899 1.00 96.94 173 VAL A N 1
ATOM 1279 C CA . VAL A 1 173 ? -10.897 -7.068 3.469 1.00 96.94 173 VAL A CA 1
ATOM 1280 C C . VAL A 1 173 ? -9.808 -6.178 2.849 1.00 96.94 173 VAL A C 1
ATOM 1282 O O . VAL A 1 173 ? -9.277 -6.571 1.811 1.00 96.94 173 VAL A O 1
ATOM 1285 N N . PRO A 1 174 ? -9.395 -5.044 3.454 1.00 95.75 174 PRO A N 1
ATOM 1286 C CA . PRO A 1 174 ? -8.308 -4.239 2.901 1.00 95.75 174 PRO A CA 1
ATOM 1287 C C . PRO A 1 174 ? -6.980 -5.002 2.809 1.00 95.75 174 PRO A C 1
ATOM 1289 O O . PRO A 1 174 ? -6.256 -4.830 1.836 1.00 95.75 174 PRO A O 1
ATOM 1292 N N . VAL A 1 175 ? -6.680 -5.881 3.774 1.00 95.62 175 VAL A N 1
ATOM 1293 C CA . VAL A 1 175 ? -5.472 -6.724 3.752 1.00 95.62 175 VAL A CA 1
ATOM 1294 C C . VAL A 1 175 ? -5.514 -7.724 2.604 1.00 95.62 175 VAL A C 1
ATOM 1296 O O . VAL A 1 175 ? -4.541 -7.858 1.870 1.00 95.62 175 VAL A O 1
ATOM 1299 N N . VAL A 1 176 ? -6.641 -8.415 2.424 1.00 97.31 176 VAL A N 1
ATOM 1300 C CA . VAL A 1 176 ? -6.805 -9.387 1.335 1.00 97.31 176 VAL A CA 1
ATOM 1301 C C . VAL A 1 176 ? -6.676 -8.693 -0.017 1.00 97.31 176 VAL A C 1
ATOM 1303 O O . VAL A 1 176 ? -5.956 -9.188 -0.880 1.00 97.31 176 VAL A O 1
ATOM 1306 N N . VAL A 1 177 ? -7.317 -7.531 -0.191 1.00 96.56 177 VAL A N 1
ATOM 1307 C CA . VAL A 1 177 ? -7.209 -6.746 -1.430 1.00 96.56 177 VAL A CA 1
ATOM 1308 C C . VAL A 1 177 ? -5.775 -6.284 -1.663 1.00 96.56 177 VAL A C 1
ATOM 1310 O O . VAL A 1 177 ? -5.283 -6.414 -2.778 1.00 96.56 177 VAL A O 1
ATOM 1313 N N . TRP A 1 178 ? -5.089 -5.800 -0.629 1.00 93.88 178 TRP A N 1
ATOM 1314 C CA . TRP A 1 178 ? -3.689 -5.393 -0.707 1.00 93.88 178 TRP A CA 1
ATOM 1315 C C . TRP A 1 178 ? -2.778 -6.534 -1.169 1.00 93.88 178 TRP A C 1
ATOM 1317 O O . TRP A 1 178 ? -2.067 -6.395 -2.163 1.00 93.88 178 TRP A O 1
ATOM 1327 N N . VAL A 1 179 ? -2.831 -7.681 -0.487 1.00 94.25 179 VAL A N 1
ATOM 1328 C CA . VAL A 1 179 ? -1.992 -8.845 -0.805 1.00 94.25 179 VAL A CA 1
ATOM 1329 C C . VAL A 1 179 ? -2.307 -9.373 -2.204 1.00 94.25 179 VAL A C 1
ATOM 1331 O O . VAL A 1 179 ? -1.389 -9.622 -2.983 1.00 94.25 179 VAL A O 1
ATOM 1334 N N . ALA A 1 180 ? -3.588 -9.497 -2.556 1.00 95.69 180 ALA A N 1
ATOM 1335 C CA . ALA A 1 180 ? -3.993 -9.930 -3.889 1.00 95.69 180 ALA A CA 1
ATOM 1336 C C . ALA A 1 180 ? -3.504 -8.956 -4.970 1.00 95.69 180 ALA A C 1
ATOM 1338 O O . ALA A 1 180 ? -2.938 -9.393 -5.968 1.00 95.69 180 ALA A O 1
ATOM 1339 N N . ALA A 1 181 ? -3.659 -7.646 -4.761 1.00 94.75 181 ALA A N 1
ATOM 1340 C CA . ALA A 1 181 ? -3.202 -6.628 -5.699 1.00 94.75 181 ALA A CA 1
ATOM 1341 C C . ALA A 1 181 ? -1.679 -6.652 -5.880 1.00 94.75 181 ALA A C 1
ATOM 1343 O O . ALA A 1 181 ? -1.221 -6.529 -7.010 1.00 94.75 181 ALA A O 1
ATOM 1344 N N . LEU A 1 182 ? -0.900 -6.867 -4.815 1.00 92.38 182 LEU A N 1
ATOM 1345 C CA . LEU A 1 182 ? 0.555 -7.028 -4.910 1.00 92.38 182 LEU A CA 1
ATOM 1346 C C . LEU A 1 182 ? 0.954 -8.263 -5.720 1.00 92.38 182 LEU A C 1
ATOM 1348 O O . LEU A 1 182 ? 1.817 -8.175 -6.589 1.00 92.38 182 LEU A O 1
ATOM 1352 N N . LEU A 1 183 ? 0.330 -9.414 -5.456 1.00 93.00 183 LEU A N 1
ATOM 1353 C CA . LEU A 1 183 ? 0.636 -10.657 -6.169 1.00 93.00 183 LEU A CA 1
ATOM 1354 C C . LEU A 1 183 ? 0.247 -10.566 -7.648 1.00 93.00 183 LEU A C 1
ATOM 1356 O O . LEU A 1 183 ? 1.030 -10.949 -8.518 1.00 93.00 183 LEU A O 1
ATOM 1360 N N . ILE A 1 184 ? -0.936 -10.015 -7.936 1.00 95.00 184 ILE A N 1
ATOM 1361 C CA . ILE A 1 184 ? -1.395 -9.760 -9.305 1.00 95.00 184 ILE A CA 1
ATOM 1362 C C . ILE A 1 184 ? -0.448 -8.782 -9.990 1.00 95.00 184 ILE A C 1
ATOM 1364 O O . ILE A 1 184 ? -0.022 -9.049 -11.108 1.00 95.00 184 ILE A O 1
ATOM 1368 N N . GLN A 1 185 ? -0.080 -7.682 -9.327 1.00 94.12 185 GLN A N 1
ATOM 1369 C CA . GLN A 1 185 ? 0.863 -6.719 -9.879 1.00 94.12 185 GLN A CA 1
ATOM 1370 C C . GLN A 1 185 ? 2.192 -7.396 -10.196 1.00 94.12 185 GLN A C 1
ATOM 1372 O O . GLN A 1 185 ? 2.662 -7.245 -11.310 1.00 94.12 185 GLN A O 1
ATOM 1377 N N . TYR A 1 186 ? 2.767 -8.189 -9.291 1.00 92.31 186 TYR A N 1
ATOM 1378 C CA . TYR A 1 186 ? 4.024 -8.895 -9.541 1.00 92.31 186 TYR A CA 1
ATOM 1379 C C . TYR A 1 186 ? 3.942 -9.841 -10.752 1.00 92.31 186 TYR A C 1
ATOM 1381 O O . TYR A 1 186 ? 4.807 -9.814 -11.635 1.00 92.31 186 TYR A O 1
ATOM 1389 N N . ALA A 1 187 ? 2.874 -10.640 -10.832 1.00 93.88 187 ALA A N 1
ATOM 1390 C CA . ALA A 1 187 ? 2.651 -11.575 -11.932 1.00 93.88 187 ALA A CA 1
ATOM 1391 C C . ALA A 1 187 ? 2.450 -10.852 -13.275 1.00 93.88 187 ALA A C 1
ATOM 1393 O O . ALA A 1 187 ? 3.064 -11.212 -14.282 1.00 93.88 187 ALA A O 1
ATOM 1394 N N . VAL A 1 188 ? 1.626 -9.801 -13.288 1.00 95.94 188 VAL A N 1
ATOM 1395 C CA . VAL A 1 188 ? 1.345 -8.992 -14.482 1.00 95.94 188 VAL A CA 1
ATOM 1396 C C . VAL A 1 188 ? 2.568 -8.177 -14.898 1.00 95.94 188 VAL A C 1
ATOM 1398 O O . VAL A 1 188 ? 2.838 -8.036 -16.089 1.00 95.94 188 VAL A O 1
ATOM 1401 N N . TRP A 1 189 ? 3.336 -7.674 -13.934 1.00 94.56 189 TRP A N 1
ATOM 1402 C CA . TRP A 1 189 ? 4.514 -6.857 -14.185 1.00 94.56 189 TRP A CA 1
ATOM 1403 C C . TRP A 1 189 ? 5.567 -7.641 -14.944 1.00 94.56 189 TRP A C 1
ATOM 1405 O O . TRP A 1 189 ? 5.991 -7.229 -16.015 1.00 94.56 189 TRP A O 1
ATOM 1415 N N . THR A 1 190 ? 5.942 -8.804 -14.419 1.00 91.94 190 THR A N 1
ATOM 1416 C CA . THR A 1 190 ? 6.978 -9.656 -15.013 1.00 91.94 190 THR A CA 1
ATOM 1417 C C . THR A 1 190 ? 6.555 -10.260 -16.350 1.00 91.94 190 THR A C 1
ATOM 1419 O O . THR A 1 190 ? 7.387 -10.360 -17.248 1.00 91.94 190 THR A O 1
ATOM 1422 N N . SER A 1 191 ? 5.276 -10.617 -16.501 1.00 94.81 191 SER A N 1
ATOM 1423 C CA . SER A 1 191 ? 4.780 -11.312 -17.697 1.00 94.81 191 SER A CA 1
ATOM 1424 C C . SER A 1 191 ? 4.396 -10.375 -18.843 1.00 94.81 191 SER A C 1
ATOM 1426 O O . SER A 1 191 ? 4.590 -10.727 -20.002 1.00 94.81 191 SER A O 1
ATOM 1428 N N . TYR A 1 192 ? 3.836 -9.199 -18.538 1.00 95.69 192 TYR A N 1
ATOM 1429 C CA . TYR A 1 192 ? 3.217 -8.326 -19.544 1.00 95.69 192 TYR A CA 1
ATOM 1430 C C . TYR A 1 192 ? 3.783 -6.909 -19.547 1.00 95.69 192 TYR A C 1
ATOM 1432 O O . TYR A 1 192 ? 4.157 -6.416 -20.608 1.00 95.69 192 TYR A O 1
ATOM 1440 N N . LEU A 1 193 ? 3.860 -6.238 -18.391 1.00 94.19 193 LEU A N 1
ATOM 1441 C CA . LEU A 1 193 ? 4.270 -4.826 -18.364 1.00 94.19 193 LEU A CA 1
ATOM 1442 C C . LEU A 1 193 ? 5.746 -4.651 -18.706 1.00 94.19 193 LEU A C 1
ATOM 1444 O O . LEU A 1 193 ? 6.101 -3.742 -19.446 1.00 94.19 193 LEU A O 1
ATOM 1448 N N . LEU A 1 194 ? 6.600 -5.535 -18.200 1.00 93.00 194 LEU A N 1
ATOM 1449 C CA . LEU A 1 194 ? 8.040 -5.443 -18.375 1.00 93.00 194 LEU A CA 1
ATOM 1450 C C . LEU A 1 194 ? 8.432 -5.542 -19.868 1.00 93.00 194 LEU A C 1
ATOM 1452 O O . LEU A 1 194 ? 9.118 -4.632 -20.332 1.00 93.00 194 LEU A O 1
ATOM 1456 N N . PRO A 1 195 ? 7.929 -6.511 -20.666 1.00 93.00 195 PRO A N 1
ATOM 1457 C CA . PRO A 1 195 ? 8.140 -6.509 -22.119 1.00 93.00 195 PRO A CA 1
ATOM 1458 C C . PRO A 1 195 ? 7.608 -5.262 -22.842 1.00 93.00 195 PRO A C 1
ATOM 1460 O O . PRO A 1 195 ? 8.200 -4.818 -23.822 1.00 93.00 195 PRO A O 1
ATOM 1463 N N . ILE A 1 196 ? 6.493 -4.683 -22.376 1.00 93.56 196 ILE A N 1
ATOM 1464 C CA . ILE A 1 196 ? 5.947 -3.440 -22.948 1.00 93.56 196 ILE A CA 1
ATOM 1465 C C . ILE A 1 196 ? 6.902 -2.271 -22.680 1.00 93.56 196 ILE A C 1
ATOM 1467 O O . ILE A 1 196 ? 7.153 -1.469 -23.575 1.00 93.56 196 ILE A O 1
ATOM 1471 N N . PHE A 1 197 ? 7.451 -2.187 -21.469 1.00 92.12 197 PHE A N 1
ATOM 1472 C CA . PHE A 1 197 ? 8.373 -1.130 -21.056 1.00 92.12 197 PHE A CA 1
ATOM 1473 C C . PHE A 1 197 ? 9.756 -1.236 -21.712 1.00 92.12 197 PHE A C 1
ATOM 1475 O O . PHE A 1 197 ? 10.407 -0.214 -21.903 1.00 92.12 197 PHE A O 1
ATOM 1482 N N . GLU A 1 198 ? 10.204 -2.436 -22.087 1.00 90.88 198 GLU A N 1
ATOM 1483 C CA . GLU A 1 198 ? 11.451 -2.635 -22.845 1.00 90.88 198 GLU A CA 1
ATOM 1484 C C . GLU A 1 198 ? 11.341 -2.159 -24.308 1.00 90.88 198 GLU A C 1
ATOM 1486 O O . GLU A 1 198 ? 12.354 -1.855 -24.942 1.00 90.88 198 GLU A O 1
ATOM 1491 N N . GLY A 1 199 ? 10.124 -2.080 -24.854 1.00 88.31 199 GLY A N 1
ATOM 1492 C CA . GLY A 1 199 ? 9.874 -1.597 -26.209 1.00 88.31 199 GLY A CA 1
ATOM 1493 C C . GLY A 1 199 ? 9.875 -0.066 -26.327 1.00 88.31 199 GLY A C 1
ATOM 1494 O O . GLY A 1 199 ? 9.687 0.639 -25.332 1.00 88.31 199 GLY A O 1
ATOM 1495 N N . PRO A 1 200 ? 10.043 0.477 -27.550 1.00 87.75 200 PRO A N 1
ATOM 1496 C CA . PRO A 1 200 ? 9.796 1.893 -27.803 1.00 87.75 200 PRO A CA 1
ATOM 1497 C C . PRO A 1 200 ? 8.325 2.246 -27.514 1.00 87.75 200 PRO A C 1
ATOM 1499 O O . PRO A 1 200 ? 7.452 1.384 -27.679 1.00 87.75 200 PRO A O 1
ATOM 1502 N N . PRO A 1 201 ? 8.032 3.501 -27.123 1.00 86.44 201 PRO A N 1
ATOM 1503 C CA . PRO A 1 201 ? 6.654 3.953 -26.960 1.00 86.44 201 PRO A CA 1
ATOM 1504 C C . PRO A 1 201 ? 5.897 3.790 -28.290 1.00 86.44 201 PRO A C 1
ATOM 1506 O O . PRO A 1 201 ? 6.437 4.115 -29.350 1.00 86.44 201 PRO A O 1
ATOM 1509 N N . ARG A 1 202 ? 4.677 3.246 -28.233 1.00 81.06 202 ARG A N 1
ATOM 1510 C CA . ARG A 1 202 ? 3.780 3.056 -29.386 1.00 81.06 202 ARG A CA 1
ATOM 1511 C C . ARG A 1 202 ? 2.657 4.078 -29.386 1.00 81.06 202 ARG A C 1
ATOM 1513 O O . ARG A 1 202 ? 2.231 4.458 -28.273 1.00 81.06 202 ARG A O 1
#

Foldseek 3Di:
DPPPVPVVVVVVVVVVVVVVVVLVVLLVVLLVLLLVLLVLLLQQFWDDFQFPDDTRHRPHCDPSNVVSLVSNLVSLLVLLPAFDDDRFQGFADLVSLVSLLVSLVSLLVSLLVSLVVCLCVPDPDPPGGPDPPSAPNVVSSVLSSVLSNVLSVLSNVLSVCRRPDTSVCSSVVSSVSSVVSSVCSRVCRVPPVVVVRVDDDD

Solvent-accessible surface area (backbone atoms only — not comparable to full-atom values): 10469 Å² total; per-residue (Å²): 139,74,75,75,64,61,62,59,57,55,52,56,52,50,52,53,51,52,51,50,52,51,52,49,49,51,48,55,52,39,48,53,50,38,48,57,24,50,51,47,53,56,48,27,48,64,46,63,51,27,39,91,70,58,73,46,80,31,74,43,95,44,74,66,36,54,49,27,52,52,55,38,38,51,39,52,34,59,30,36,42,65,47,48,75,55,66,80,76,9,42,39,33,74,68,17,19,52,44,14,30,51,43,10,53,47,44,25,52,46,40,52,49,52,44,51,52,49,52,52,76,77,54,72,67,76,90,56,40,71,41,81,91,34,47,39,42,66,59,54,48,57,62,68,30,49,36,35,40,51,26,11,51,44,25,34,55,40,22,77,36,25,88,80,42,47,28,53,58,52,27,46,51,34,39,52,51,31,54,50,38,49,54,49,48,53,56,45,35,70,72,50,48,46,65,57,48,75,42,78,92,129

Nearest PDB structures (foldseek):
  4mk6-assembly1_A-2  TM=3.174E-01  e=4.041E-01  Listeria monocytogenes EGD-e
  7qhm-assembly1_S  TM=3.159E-01  e=2.467E+00  Corynebacterium glutamicum ATCC 13032

Mean predicted aligned error: 7.84 Å

Organism: NCBI:txid334858

pLDDT: mean 83.13, std 10.81, range [53.94, 97.31]

Sequence (202 aa):
MAAQASGHHDVVSKIRRVAGVLVGVIAVVGLLVFGLASLGLQSALPWVDPRPRHRVSGSGLDRQWAWCVVVTSVTIIAAAGLPIGKAWAGRGSAAGAVLQGIGGVVVAGWTAAVTRVMGIYLFVPEDYCLYPSCWPNNHQMVASLVPGVLTGLVMITMAMLVTRLRWWIRALVPVVVWVAALLIQYAVWTSYLLPIFEGPPR